Protein AF-0000000073347734 (afdb_homodimer)

Sequence (378 aa):
MATTSEIVNKLNLQPHPEGGFYSETFRDTSVVLSSSQLPSEYKVDRAVSTSIYFLLPSGNVSLLHRIPCAETWHFYLGEPLTILELNEKTGQVKLTSIGSDLVGDNQQLQYTVPRNVWFGAFPTKDYNISPDSMVAKTAPRDAESHYSLVGCTCAPAFQFEDFELAKRSYLISRFPNYEPLISLLTLPEMATTSEIVNKLNLQPHPEGGFYSETFRDTSVVLSSSQLPSEYKVDRAVSTSIYFLLPSGNVSLLHRIPCAETWHFYLGEPLTILELNEKTGQVKLTSIGSDLVGDNQQLQYTVPRNVWFGAFPTKDYNISPDSMVAKTAPRDAESHYSLVGCTCAPAFQFEDFELAKRSYLISRFPNYEPLISLLTLPE

Structure (mmCIF, N/CA/C/O backbone):
data_AF-0000000073347734-model_v1
#
loop_
_entity.id
_entity.type
_entity.pdbx_description
1 polymer 'DUF985 domain-containing protein'
#
loop_
_atom_site.group_PDB
_atom_site.id
_atom_site.type_symbol
_atom_site.label_atom_id
_atom_site.label_alt_id
_atom_site.label_comp_id
_atom_site.label_asym_id
_atom_site.label_entity_id
_atom_site.label_seq_id
_atom_site.pdbx_PDB_ins_code
_atom_site.Cartn_x
_atom_site.Cartn_y
_atom_site.Cartn_z
_atom_site.occupancy
_atom_site.B_iso_or_equiv
_atom_site.auth_seq_id
_atom_site.auth_comp_id
_atom_site.auth_asym_id
_atom_site.auth_atom_id
_atom_site.pdbx_PDB_model_num
ATOM 1 N N . MET A 1 1 ? -19.875 -4.219 9.719 1 81.88 1 MET A N 1
ATOM 2 C CA . MET A 1 1 ? -18.484 -3.805 9.617 1 81.88 1 MET A CA 1
ATOM 3 C C . MET A 1 1 ? -17.781 -3.926 10.969 1 81.88 1 MET A C 1
ATOM 5 O O . MET A 1 1 ? -18.406 -3.703 12.016 1 81.88 1 MET A O 1
ATOM 9 N N . ALA A 1 2 ? -16.594 -4.387 10.992 1 92.19 2 ALA A N 1
ATOM 10 C CA . ALA A 1 2 ? -15.82 -4.523 12.227 1 92.19 2 ALA A CA 1
ATOM 11 C C . ALA A 1 2 ? -15.719 -3.188 12.961 1 92.19 2 ALA A C 1
ATOM 13 O O . ALA A 1 2 ? -15.602 -2.135 12.328 1 92.19 2 ALA A O 1
ATOM 14 N N . THR A 1 3 ? -15.758 -3.215 14.289 1 96.5 3 THR A N 1
ATOM 15 C CA . THR A 1 3 ? -15.586 -2.014 15.102 1 96.5 3 THR A CA 1
ATOM 16 C C . THR A 1 3 ? -14.117 -1.646 15.219 1 96.5 3 THR A C 1
ATOM 18 O O . THR A 1 3 ? -13.242 -2.467 14.938 1 96.5 3 THR A O 1
ATOM 21 N N . THR A 1 4 ? -13.93 -0.452 15.688 1 97.88 4 THR A N 1
ATOM 22 C CA . THR A 1 4 ? -12.562 0.001 15.938 1 97.88 4 THR A CA 1
ATOM 23 C C . THR A 1 4 ? -11.852 -0.946 16.891 1 97.88 4 THR A C 1
ATOM 25 O O . THR A 1 4 ? -10.719 -1.365 16.625 1 97.88 4 THR A O 1
ATOM 28 N N . SER A 1 5 ? -12.492 -1.243 17.969 1 97.88 5 SER A N 1
ATOM 29 C CA .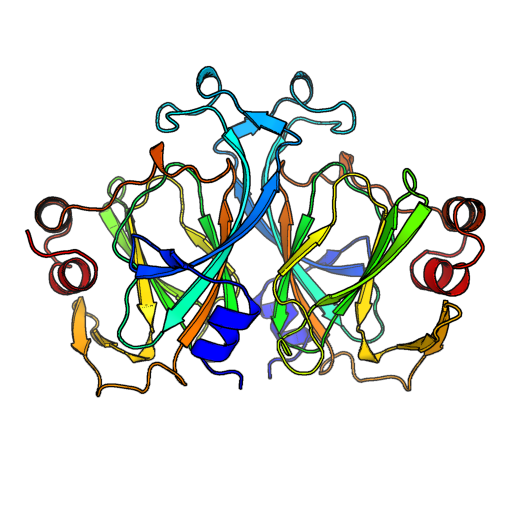 SER A 1 5 ? -11.883 -2.109 18.984 1 97.88 5 SER A CA 1
ATOM 30 C C . SER A 1 5 ? -11.562 -3.484 18.406 1 97.88 5 SER A C 1
ATOM 32 O O . SER A 1 5 ? -10.531 -4.074 18.719 1 97.88 5 SER A O 1
ATOM 34 N N . GLU A 1 6 ? -12.453 -4.023 17.594 1 96.94 6 GLU A N 1
ATOM 35 C CA . GLU A 1 6 ? -12.211 -5.312 16.953 1 96.94 6 GLU A CA 1
ATOM 36 C C . GLU A 1 6 ? -11 -5.254 16.031 1 96.94 6 GLU A C 1
ATOM 38 O O . GLU A 1 6 ? -10.188 -6.184 15.992 1 96.94 6 GLU A O 1
ATOM 43 N N . ILE A 1 7 ? -10.93 -4.152 15.305 1 97.81 7 ILE A N 1
ATOM 44 C CA . ILE A 1 7 ? -9.828 -3.982 14.359 1 97.81 7 ILE A CA 1
ATOM 45 C C . ILE A 1 7 ? -8.508 -3.842 15.125 1 97.81 7 ILE A C 1
ATOM 47 O O . ILE A 1 7 ? -7.512 -4.477 14.773 1 97.81 7 ILE A O 1
ATOM 51 N N . VAL A 1 8 ? -8.516 -2.992 16.172 1 98.31 8 VAL A N 1
ATOM 52 C CA . VAL A 1 8 ? -7.328 -2.771 16.984 1 98.31 8 VAL A CA 1
ATOM 53 C C . VAL A 1 8 ? -6.828 -4.102 17.531 1 98.31 8 VAL A C 1
ATOM 55 O O . VAL A 1 8 ? -5.629 -4.387 17.5 1 98.31 8 VAL A O 1
ATOM 58 N N . ASN A 1 9 ? -7.734 -4.863 18 1 97.38 9 ASN A N 1
ATOM 59 C CA . ASN A 1 9 ? -7.375 -6.164 18.547 1 97.38 9 ASN A CA 1
ATOM 60 C C . ASN A 1 9 ? -6.887 -7.121 17.469 1 97.38 9 ASN A C 1
ATOM 62 O O . ASN A 1 9 ? -5.836 -7.75 17.625 1 97.38 9 ASN A O 1
ATOM 66 N N . LYS A 1 10 ? -7.621 -7.242 16.391 1 96.94 10 LYS A N 1
ATOM 67 C CA . LYS A 1 10 ? -7.32 -8.172 15.312 1 96.94 10 LYS A CA 1
ATOM 68 C C . LYS A 1 10 ? -5.953 -7.891 14.703 1 96.94 10 LYS A C 1
ATOM 70 O O . LYS A 1 10 ? -5.215 -8.82 14.359 1 96.94 10 LYS A O 1
ATOM 75 N N . LEU A 1 11 ? -5.66 -6.598 14.578 1 98 11 LEU A N 1
ATOM 76 C CA . LEU A 1 11 ? -4.441 -6.207 13.875 1 98 11 LEU A CA 1
ATOM 77 C C . LEU A 1 11 ? -3.344 -5.828 14.867 1 98 11 LEU A C 1
ATOM 79 O O . LEU A 1 11 ? -2.287 -5.336 14.461 1 98 11 LEU A O 1
ATOM 83 N N . ASN A 1 12 ? -3.561 -6.035 16.172 1 98.12 12 ASN A N 1
ATOM 84 C CA . ASN A 1 12 ? -2.602 -5.734 17.234 1 98.12 12 ASN A CA 1
ATOM 85 C C . ASN A 1 12 ? -2.061 -4.312 17.109 1 98.12 12 ASN A C 1
ATOM 87 O O . ASN A 1 12 ? -0.847 -4.105 17.125 1 98.12 12 ASN A O 1
ATOM 91 N N . LEU A 1 13 ? -2.971 -3.395 16.938 1 98.75 13 LEU A N 1
ATOM 92 C CA . LEU A 1 13 ? -2.574 -2 16.766 1 98.75 13 LEU A CA 1
ATOM 93 C C . LEU A 1 13 ? -2.211 -1.37 18.109 1 98.75 13 LEU A C 1
ATOM 95 O O . LEU A 1 13 ? -2.818 -1.687 19.125 1 98.75 13 LEU A O 1
ATOM 99 N N . GLN A 1 14 ? -1.222 -0.476 18.078 1 98.62 14 GLN A N 1
ATOM 100 C CA . GLN A 1 14 ? -0.803 0.321 19.219 1 98.62 14 GLN A CA 1
ATOM 101 C C . GLN A 1 14 ? -0.945 1.813 18.938 1 98.62 14 GLN A C 1
ATOM 103 O O . GLN A 1 14 ? -0.973 2.229 17.781 1 98.62 14 GLN A O 1
ATOM 108 N N . PRO A 1 15 ? -1.063 2.631 20.016 1 98 15 PRO A N 1
ATOM 109 C CA . PRO A 1 15 ? -1.146 4.074 19.781 1 98 15 PRO A CA 1
ATOM 110 C C . PRO A 1 15 ? 0.067 4.617 19.031 1 98 15 PRO A C 1
ATOM 112 O O . PRO A 1 15 ? 1.197 4.191 19.281 1 98 15 PRO A O 1
ATOM 115 N N . HIS A 1 16 ? -0.166 5.438 18.109 1 97.19 16 HIS A N 1
ATOM 116 C CA . HIS A 1 16 ? 0.9 6.113 17.375 1 97.19 16 HIS A CA 1
ATOM 117 C C . HIS A 1 16 ? 1.188 7.488 17.984 1 97.19 16 HIS A C 1
ATOM 119 O O . HIS A 1 16 ? 0.265 8.195 18.391 1 97.19 16 HIS A O 1
ATOM 125 N N . PRO A 1 17 ? 2.408 8.008 17.922 1 93.88 17 PRO A N 1
ATOM 126 C CA . PRO A 1 17 ? 2.76 9.32 18.469 1 93.88 17 PRO A CA 1
ATOM 127 C C . PRO A 1 17 ? 1.992 10.461 17.797 1 93.88 17 PRO A C 1
ATOM 129 O O . PRO A 1 17 ? 1.689 11.469 18.438 1 93.88 17 PRO A O 1
ATOM 132 N N . GLU A 1 18 ? 1.67 10.328 16.609 1 94.75 18 GLU A N 1
ATOM 133 C CA . GLU A 1 18 ? 1 11.414 15.898 1 94.75 18 GLU A CA 1
ATOM 134 C C . GLU A 1 18 ? -0.516 11.312 16.047 1 94.75 18 GLU A C 1
ATOM 136 O O . GLU A 1 18 ? -1.249 12.164 15.539 1 94.75 18 GLU A O 1
ATOM 141 N N . GLY A 1 19 ? -1.036 10.297 16.656 1 97 19 GLY A N 1
ATOM 142 C CA . GLY A 1 19 ? -2.463 10.039 16.75 1 97 19 GLY A CA 1
ATOM 143 C C . GLY A 1 19 ? -2.887 8.75 16.078 1 97 19 GLY A C 1
ATOM 144 O O . GLY A 1 19 ? -2.188 8.25 15.195 1 97 19 GLY A O 1
ATOM 145 N N . GLY A 1 20 ? -3.973 8.273 16.516 1 98.31 20 GLY A N 1
ATOM 146 C CA . GLY A 1 20 ? -4.477 7.027 15.953 1 98.31 20 GLY A CA 1
ATOM 147 C C . GLY A 1 20 ? -3.754 5.805 16.484 1 98.31 20 GLY A C 1
ATOM 148 O O . GLY A 1 20 ? -3.221 5.82 17.594 1 98.31 20 GLY A O 1
ATOM 149 N N . PHE A 1 21 ? -3.869 4.695 15.695 1 98.81 21 PHE A N 1
ATOM 150 C CA . PHE A 1 21 ? -3.26 3.418 16.031 1 98.81 21 PHE A CA 1
ATOM 151 C C . PHE A 1 21 ? -2.504 2.84 14.852 1 98.81 21 PHE A C 1
ATOM 153 O O . PHE A 1 21 ? -2.844 3.117 13.695 1 98.81 21 PHE A O 1
ATOM 160 N N . TYR A 1 22 ? -1.504 2.105 15.18 1 98.88 22 TYR A N 1
ATOM 161 C CA . TYR A 1 22 ? -0.755 1.528 14.07 1 98.88 22 TYR A CA 1
ATOM 162 C C . TYR A 1 22 ? -0.09 0.22 14.484 1 98.88 22 TYR A C 1
ATOM 164 O O . TYR A 1 22 ? -0.032 -0.107 15.672 1 98.88 22 TYR A O 1
ATOM 172 N N . SER A 1 23 ? 0.342 -0.565 13.57 1 98.81 23 SER A N 1
ATOM 173 C CA . SER A 1 23 ? 1.252 -1.694 13.727 1 98.81 23 SER A CA 1
ATOM 174 C C . SER A 1 23 ? 2.131 -1.877 12.492 1 98.81 23 SER A C 1
ATOM 176 O O . SER A 1 23 ? 1.664 -1.717 11.367 1 98.81 23 SER A O 1
ATOM 178 N N . GLU A 1 24 ? 3.4 -2.092 12.766 1 98.81 24 GLU A N 1
ATOM 179 C CA . GLU A 1 24 ? 4.285 -2.43 11.656 1 98.81 24 GLU A CA 1
ATOM 180 C C . GLU A 1 24 ? 4.078 -3.873 11.203 1 98.81 24 GLU A C 1
ATOM 182 O O . GLU A 1 24 ? 4.148 -4.797 12.016 1 98.81 24 GLU A O 1
ATOM 187 N N . THR A 1 25 ? 3.807 -4.027 9.898 1 98.81 25 THR A N 1
ATOM 188 C CA . THR A 1 25 ? 3.48 -5.352 9.391 1 98.81 25 THR A CA 1
ATOM 189 C C . THR A 1 25 ? 4.668 -5.945 8.633 1 98.81 25 THR A C 1
ATOM 191 O O . THR A 1 25 ? 4.715 -7.156 8.398 1 98.81 25 THR A O 1
ATOM 194 N N . PHE A 1 26 ? 5.539 -5.105 8.195 1 98.75 26 PHE A N 1
ATOM 195 C CA . PHE A 1 26 ? 6.652 -5.551 7.363 1 98.75 26 PHE A CA 1
ATOM 196 C C . PHE A 1 26 ? 7.82 -4.574 7.453 1 98.75 26 PHE A C 1
ATOM 198 O O . PHE A 1 26 ? 7.617 -3.359 7.477 1 98.75 26 PHE A O 1
ATOM 205 N N . ARG A 1 27 ? 9.016 -5.066 7.59 1 98.81 27 ARG A N 1
ATOM 206 C CA . ARG A 1 27 ? 10.297 -4.383 7.461 1 98.81 27 ARG A CA 1
ATOM 207 C C . ARG A 1 27 ? 11.281 -5.219 6.648 1 98.81 27 ARG A C 1
ATOM 209 O O . ARG A 1 27 ? 11.609 -6.344 7.027 1 98.81 27 ARG A O 1
ATOM 216 N N . ASP A 1 28 ? 11.727 -4.68 5.555 1 98.62 28 ASP A N 1
ATOM 217 C CA . ASP A 1 28 ? 12.57 -5.453 4.652 1 98.62 28 ASP A CA 1
ATOM 218 C C . ASP A 1 28 ? 14.055 -5.219 4.949 1 98.62 28 ASP A C 1
ATOM 220 O O . ASP A 1 28 ? 14.641 -4.242 4.477 1 98.62 28 ASP A O 1
ATOM 224 N N . THR A 1 29 ? 14.672 -6.168 5.586 1 97.69 29 THR A N 1
ATOM 225 C CA . THR A 1 29 ? 16.078 -6.039 5.953 1 97.69 29 THR A CA 1
ATOM 226 C C . THR A 1 29 ? 16.969 -6.75 4.941 1 97.69 29 THR A C 1
ATOM 228 O O . THR A 1 29 ? 18.156 -6.953 5.191 1 97.69 29 THR A O 1
ATOM 231 N N . SER A 1 30 ? 16.391 -7.137 3.789 1 96.19 30 SER A N 1
ATOM 232 C CA . SER A 1 30 ? 17.188 -7.816 2.771 1 96.19 30 SER A CA 1
ATOM 233 C C . SER A 1 30 ? 18.188 -6.867 2.129 1 96.19 30 SER A C 1
ATOM 235 O O . SER A 1 30 ? 19.203 -7.309 1.568 1 96.19 30 SER A O 1
ATOM 237 N N . VAL A 1 31 ? 17.859 -5.613 2.129 1 96.88 31 VAL A N 1
ATOM 238 C CA . VAL A 1 31 ? 18.75 -4.543 1.714 1 96.88 31 VAL A CA 1
ATOM 239 C C . VAL A 1 31 ? 18.859 -3.502 2.824 1 96.88 31 VAL A C 1
ATOM 241 O O . VAL A 1 31 ? 17.859 -2.963 3.281 1 96.88 31 VAL A O 1
ATOM 244 N N . VAL A 1 32 ? 20.031 -3.268 3.273 1 97.12 32 VAL A N 1
ATOM 245 C CA . VAL A 1 32 ? 20.281 -2.25 4.289 1 97.12 32 VAL A CA 1
ATOM 246 C C . VAL A 1 32 ? 20.953 -1.032 3.648 1 97.12 32 VAL A C 1
ATOM 248 O O . VAL A 1 32 ? 21.953 -1.164 2.939 1 97.12 32 VAL A O 1
ATOM 251 N N . LEU A 1 33 ? 20.344 0.084 3.873 1 97.62 33 LEU A N 1
ATOM 252 C CA . LEU A 1 33 ? 20.844 1.333 3.309 1 97.62 33 LEU A CA 1
ATOM 253 C C . LEU A 1 33 ? 21.609 2.139 4.355 1 97.62 33 LEU A C 1
ATOM 255 O O . LEU A 1 33 ? 21.047 2.49 5.398 1 97.62 33 LEU A O 1
ATOM 259 N N . SER A 1 34 ? 22.828 2.451 4.012 1 96.56 34 SER A N 1
ATOM 260 C CA . SER A 1 34 ? 23.656 3.242 4.922 1 96.56 34 SER A CA 1
ATOM 261 C C . SER A 1 34 ? 23.281 4.719 4.867 1 96.56 34 SER A C 1
ATOM 263 O O . SER A 1 34 ? 23.047 5.262 3.785 1 96.56 34 SER A O 1
ATOM 265 N N . SER A 1 35 ? 23.312 5.32 6.043 1 95.94 35 SER A N 1
ATOM 266 C CA . SER A 1 35 ? 23.016 6.746 6.094 1 95.94 35 SER A CA 1
ATOM 267 C C . SER A 1 35 ? 23.984 7.555 5.25 1 95.94 35 SER A C 1
ATOM 269 O O . SER A 1 35 ? 23.625 8.602 4.703 1 95.94 35 SER A O 1
ATOM 271 N N . SER A 1 36 ? 25.172 7.027 5.078 1 94.56 36 SER A N 1
ATOM 272 C CA . SER A 1 36 ? 26.203 7.734 4.312 1 94.56 36 SER A CA 1
ATOM 273 C C . SER A 1 36 ? 25.875 7.734 2.824 1 94.56 36 SER A C 1
ATOM 275 O O . SER A 1 36 ? 26.391 8.57 2.072 1 94.56 36 SER A O 1
ATOM 277 N N . GLN A 1 37 ? 25.016 6.859 2.438 1 91 37 GLN A N 1
ATOM 278 C CA . GLN A 1 37 ? 24.656 6.73 1.028 1 91 37 GLN A CA 1
ATOM 279 C C . GLN A 1 37 ? 23.297 7.363 0.738 1 91 37 GLN A C 1
ATOM 281 O O . GLN A 1 37 ? 22.844 7.375 -0.408 1 91 37 GLN A O 1
ATOM 286 N N . LEU A 1 38 ? 22.688 7.816 1.778 1 96.94 38 LEU A N 1
ATOM 287 C CA . LEU A 1 38 ? 21.375 8.422 1.668 1 96.94 38 LEU A CA 1
ATOM 288 C C . LEU A 1 38 ? 21.453 9.945 1.783 1 96.94 38 LEU A C 1
ATOM 290 O O . LEU A 1 38 ? 22.469 10.477 2.25 1 96.94 38 LEU A O 1
ATOM 294 N N . PRO A 1 39 ? 20.375 10.633 1.22 1 96.44 39 PRO A N 1
ATOM 295 C CA . PRO A 1 39 ? 20.344 12.078 1.472 1 96.44 39 PRO A CA 1
ATOM 296 C C . PRO A 1 39 ? 20.531 12.422 2.947 1 96.44 39 PRO A C 1
ATOM 298 O O . PRO A 1 39 ? 20.172 11.625 3.822 1 96.44 39 PRO A O 1
ATOM 301 N N . SER A 1 40 ? 20.938 13.633 3.229 1 96.31 40 SER A N 1
ATOM 302 C CA . SER A 1 40 ? 21.422 14.023 4.555 1 96.31 40 SER A CA 1
ATOM 303 C C . SER A 1 40 ? 20.281 14.031 5.566 1 96.31 40 SER A C 1
ATOM 305 O O . SER A 1 40 ? 20.516 13.977 6.777 1 96.31 40 SER A O 1
ATOM 307 N N . GLU A 1 41 ? 19.062 14.055 5.098 1 96.31 41 GLU A N 1
ATOM 308 C CA . GLU A 1 41 ? 17.922 14.109 6 1 96.31 41 GLU A CA 1
ATOM 309 C C . GLU A 1 41 ? 17.703 12.766 6.695 1 96.31 41 GLU A C 1
ATOM 311 O O . GLU A 1 41 ? 16.984 12.68 7.688 1 96.31 41 GLU A O 1
ATOM 316 N N . TYR A 1 42 ? 18.281 11.727 6.109 1 98 42 TYR A N 1
ATOM 317 C CA . TYR A 1 42 ? 18.25 10.422 6.762 1 98 42 TYR A CA 1
ATOM 318 C C . TYR A 1 42 ? 19.344 10.312 7.824 1 98 42 TYR A C 1
ATOM 320 O O . TYR A 1 42 ? 20.531 10.32 7.508 1 98 42 TYR A O 1
ATOM 328 N N . LYS A 1 43 ? 18.953 10.008 9.062 1 97.94 43 LYS A N 1
ATOM 329 C CA . LYS A 1 43 ? 19.891 10.188 10.172 1 97.94 43 LYS A CA 1
ATOM 330 C C . LYS A 1 43 ? 20.562 8.867 10.547 1 97.94 43 LYS A C 1
ATOM 332 O O . LYS A 1 43 ? 21.609 8.859 11.203 1 97.94 43 LYS A O 1
ATOM 337 N N . VAL A 1 44 ? 19.922 7.75 10.211 1 98.19 44 VAL A N 1
ATOM 338 C CA . VAL A 1 44 ? 20.438 6.449 10.625 1 98.19 44 VAL A CA 1
ATOM 339 C C . VAL A 1 44 ? 20.344 5.461 9.461 1 98.19 44 VAL A C 1
ATOM 341 O O . VAL A 1 44 ? 19.609 5.695 8.5 1 98.19 44 VAL A O 1
ATOM 344 N N . ASP A 1 45 ? 21.219 4.402 9.562 1 98.31 45 ASP A N 1
ATOM 345 C CA . ASP A 1 45 ? 21.031 3.275 8.656 1 98.31 45 ASP A CA 1
ATOM 346 C C . ASP A 1 45 ? 19.641 2.684 8.781 1 98.31 45 ASP A C 1
ATOM 348 O O . ASP A 1 45 ? 18.984 2.811 9.828 1 98.31 45 ASP A O 1
ATOM 352 N N . ARG A 1 46 ? 19.312 2.105 7.684 1 98.12 46 ARG A N 1
ATOM 353 C CA . ARG A 1 46 ? 17.953 1.588 7.785 1 98.12 46 ARG A CA 1
ATOM 354 C C . ARG A 1 46 ? 17.688 0.504 6.742 1 98.12 46 ARG A C 1
ATOM 356 O O . ARG A 1 46 ? 18.469 0.361 5.789 1 98.12 46 ARG A O 1
ATOM 363 N N . ALA A 1 47 ? 16.609 -0.211 6.984 1 98.44 47 ALA A N 1
ATOM 364 C CA . ALA A 1 47 ? 16.094 -1.176 6.02 1 98.44 47 ALA A CA 1
ATOM 365 C C . ALA A 1 47 ? 15.547 -0.473 4.777 1 98.44 47 ALA A C 1
ATOM 367 O O . ALA A 1 47 ? 15.477 0.758 4.738 1 98.44 47 ALA A O 1
ATOM 368 N N . VAL A 1 48 ? 15.18 -1.216 3.77 1 98.44 48 VAL A N 1
ATOM 369 C CA . VAL A 1 48 ? 14.844 -0.609 2.486 1 98.44 48 VAL A CA 1
ATOM 370 C C . VAL A 1 48 ? 13.367 -0.221 2.467 1 98.44 48 VAL A C 1
ATOM 372 O O . VAL A 1 48 ? 12.969 0.695 1.743 1 98.44 48 VAL A O 1
ATOM 375 N N . SER A 1 49 ? 12.602 -0.852 3.297 1 98.81 49 SER A N 1
ATOM 376 C CA . SER A 1 49 ? 11.195 -0.48 3.258 1 98.81 49 SER A CA 1
ATOM 377 C C . SER A 1 49 ? 10.469 -0.923 4.523 1 98.81 49 SER A C 1
ATOM 379 O O . SER A 1 49 ? 10.922 -1.838 5.215 1 98.81 49 SER A O 1
ATOM 381 N N . THR A 1 50 ? 9.391 -0.283 4.801 1 98.94 50 THR A N 1
ATOM 382 C CA . THR A 1 50 ? 8.469 -0.692 5.852 1 98.94 50 THR A CA 1
ATOM 383 C C . THR A 1 50 ? 7.023 -0.545 5.391 1 98.94 50 THR A C 1
ATOM 385 O O . THR A 1 50 ? 6.73 0.255 4.5 1 98.94 50 THR A O 1
ATOM 388 N N . SER A 1 51 ? 6.156 -1.315 5.93 1 98.94 51 SER A N 1
ATOM 389 C CA . SER A 1 51 ? 4.707 -1.2 5.793 1 98.94 51 SER A CA 1
ATOM 390 C C . SER A 1 51 ? 4.02 -1.223 7.156 1 98.94 51 SER A C 1
ATOM 392 O O . SER A 1 51 ? 4.449 -1.938 8.062 1 98.94 51 SER A O 1
ATOM 394 N N . ILE A 1 52 ? 2.959 -0.463 7.289 1 98.94 52 ILE A N 1
ATOM 395 C CA . ILE A 1 52 ? 2.178 -0.479 8.523 1 98.94 52 ILE A CA 1
ATOM 396 C C . ILE A 1 52 ? 0.688 -0.488 8.188 1 98.94 52 ILE A C 1
ATOM 398 O O . ILE A 1 52 ? 0.291 -0.129 7.078 1 98.94 52 ILE A O 1
ATOM 402 N N . TYR A 1 53 ? -0.122 -0.902 9.148 1 98.94 53 TYR A N 1
ATOM 403 C CA . TYR A 1 53 ? -1.51 -0.471 9.266 1 98.94 53 TYR A CA 1
ATOM 404 C C . TYR A 1 53 ? -1.606 0.843 10.031 1 98.94 53 TYR A C 1
ATOM 406 O O . TYR A 1 53 ? -0.816 1.097 10.945 1 98.94 53 TYR A O 1
ATOM 414 N N . PHE A 1 54 ? -2.475 1.603 9.75 1 98.94 54 PHE A N 1
ATOM 415 C CA . PHE A 1 54 ? -2.791 2.826 10.477 1 98.94 54 PHE A CA 1
ATOM 416 C C . PHE A 1 54 ? -4.297 3.037 10.555 1 98.94 54 PHE A C 1
ATOM 418 O O . PHE A 1 54 ? -4.992 2.977 9.539 1 98.94 54 PHE A O 1
ATOM 425 N N . LEU A 1 55 ? -4.777 3.178 11.727 1 98.94 55 LEU A N 1
ATOM 426 C CA . LEU A 1 55 ? -6.199 3.355 12.008 1 98.94 55 LEU A CA 1
ATOM 427 C C . LEU A 1 55 ? -6.457 4.715 12.648 1 98.94 55 LEU A C 1
ATOM 429 O O . LEU A 1 55 ? -5.809 5.074 13.633 1 98.94 55 LEU A O 1
ATOM 433 N N . LEU A 1 56 ? -7.363 5.441 12.07 1 98.88 56 LEU A N 1
ATOM 434 C CA . LEU A 1 56 ? -7.742 6.734 12.617 1 98.88 56 LEU A CA 1
ATOM 435 C C . LEU A 1 56 ? -9.242 6.785 12.898 1 98.88 56 LEU A C 1
ATOM 437 O O . LEU A 1 56 ? -10.039 7.008 11.984 1 98.88 56 LEU A O 1
ATOM 441 N N . PRO A 1 57 ? -9.68 6.605 14.148 1 98.75 57 PRO A N 1
ATOM 442 C CA . PRO A 1 57 ? -11.094 6.734 14.5 1 98.75 57 PRO A CA 1
ATOM 443 C C . PRO A 1 57 ? -11.578 8.18 14.477 1 98.75 57 PRO A C 1
ATOM 445 O O . PRO A 1 57 ? -10.789 9.109 14.664 1 98.75 57 PRO A O 1
ATOM 448 N N . SER A 1 58 ? -12.875 8.32 14.211 1 98.62 58 SER A N 1
ATOM 449 C CA . SER A 1 58 ? -13.477 9.641 14.344 1 98.62 58 SER A CA 1
ATOM 450 C C . SER A 1 58 ? -13.109 10.289 15.68 1 98.62 58 SER A C 1
ATOM 452 O O . SER A 1 58 ? -13 9.602 16.703 1 98.62 58 SER A O 1
ATOM 454 N N . GLY A 1 59 ? -12.875 11.578 15.617 1 98.06 59 GLY A N 1
ATOM 455 C CA . GLY A 1 59 ? -12.492 12.305 16.828 1 98.06 59 GLY A CA 1
ATOM 456 C C . GLY A 1 59 ? -10.992 12.391 17.016 1 98.06 59 GLY A C 1
ATOM 457 O O . GLY A 1 59 ? -10.508 13.133 17.875 1 98.06 59 GLY A O 1
ATOM 458 N N . ASN A 1 60 ? -10.234 11.625 16.266 1 98.12 60 ASN A N 1
ATOM 459 C CA . ASN A 1 60 ? -8.781 11.656 16.297 1 98.12 60 ASN A CA 1
ATOM 460 C C . ASN A 1 60 ? -8.203 12.289 15.039 1 98.12 60 ASN A C 1
ATOM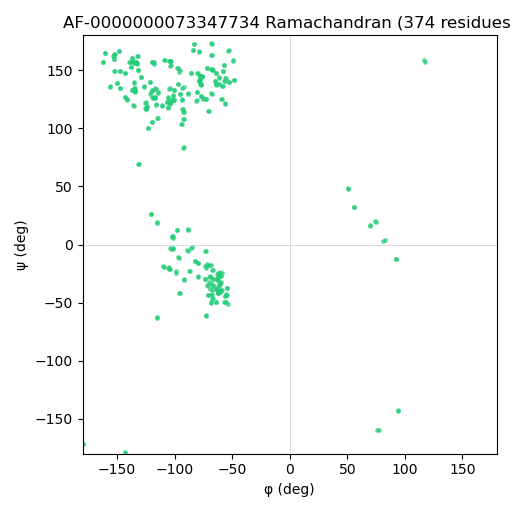 462 O O . ASN A 1 60 ? -8.898 12.422 14.031 1 98.12 60 ASN A O 1
ATOM 466 N N . VAL A 1 61 ? -6.98 12.766 15.109 1 98.5 61 VAL A N 1
ATOM 467 C CA . VAL A 1 61 ? -6.254 13.297 13.961 1 98.5 61 VAL A CA 1
ATOM 468 C C . VAL A 1 61 ? -4.844 12.711 13.93 1 98.5 61 VAL A C 1
ATOM 470 O O . VAL A 1 61 ? -4.371 12.164 14.922 1 98.5 61 VAL A O 1
ATOM 473 N N . SER A 1 62 ? -4.266 12.688 12.797 1 98.81 62 SER A N 1
ATOM 474 C CA . SER A 1 62 ? -2.826 12.508 12.633 1 98.81 62 SER A CA 1
ATOM 475 C C . SER A 1 62 ? -2.104 13.852 12.562 1 98.81 62 SER A C 1
ATOM 477 O O . SER A 1 62 ? -2.27 14.602 11.602 1 98.81 62 SER A O 1
ATOM 479 N N . LEU A 1 63 ? -1.292 14.125 13.539 1 98.88 63 LEU A N 1
ATOM 480 C CA . LEU A 1 63 ? -0.661 15.438 13.68 1 98.88 63 LEU A CA 1
ATOM 481 C C . LEU A 1 63 ? 0.332 15.68 12.547 1 98.88 63 LEU A C 1
ATOM 483 O O . LEU A 1 63 ? 0.943 14.742 12.039 1 98.88 63 LEU A O 1
ATOM 487 N N . LEU A 1 64 ? 0.49 16.938 12.219 1 98.88 64 LEU A N 1
ATOM 488 C CA . LEU A 1 64 ? 1.451 17.344 11.203 1 98.88 64 LEU A CA 1
ATOM 489 C C . LEU A 1 64 ? 2.863 16.906 11.578 1 98.88 64 LEU A C 1
ATOM 491 O O . LEU A 1 64 ? 3.338 17.219 12.68 1 98.88 64 LEU A O 1
ATOM 495 N N . HIS A 1 65 ? 3.473 16.203 10.695 1 98.81 65 HIS A N 1
ATOM 496 C CA . HIS A 1 65 ? 4.824 15.688 10.867 1 98.81 65 HIS A CA 1
ATOM 497 C C . HIS A 1 65 ? 5.559 15.594 9.531 1 98.81 65 HIS A C 1
ATOM 499 O O . HIS A 1 65 ? 4.953 15.797 8.477 1 98.81 65 HIS A O 1
ATOM 505 N N . ARG A 1 66 ? 6.805 15.422 9.586 1 98.5 66 ARG A N 1
ATOM 506 C CA . ARG A 1 66 ? 7.652 15.336 8.398 1 98.5 66 ARG A CA 1
ATOM 507 C C . ARG A 1 66 ? 8.641 14.18 8.516 1 98.5 66 ARG A C 1
ATOM 509 O O . ARG A 1 66 ? 9.164 13.914 9.602 1 98.5 66 ARG A O 1
ATOM 516 N N . ILE A 1 67 ? 8.836 13.484 7.422 1 98.56 67 ILE A N 1
ATOM 517 C CA . ILE A 1 67 ? 9.805 12.398 7.312 1 98.56 67 ILE A CA 1
ATOM 518 C C . ILE A 1 67 ? 10.578 12.531 6.004 1 98.56 67 ILE A C 1
ATOM 520 O O . ILE A 1 67 ? 10.102 13.148 5.051 1 98.56 67 ILE A O 1
ATOM 524 N N . PRO A 1 68 ? 11.789 11.961 5.961 1 98.31 68 PRO A N 1
ATOM 525 C CA . PRO A 1 68 ? 12.625 12.156 4.773 1 98.31 68 PRO A CA 1
ATOM 526 C C . PRO A 1 68 ? 12.234 11.242 3.619 1 98.31 68 PRO A C 1
ATOM 528 O O . PRO A 1 68 ? 12.688 11.438 2.488 1 98.31 68 PRO A O 1
ATOM 531 N N . CYS A 1 69 ? 11.469 10.211 3.857 1 98.38 69 CYS A N 1
ATOM 532 C CA . CYS A 1 69 ? 11.039 9.32 2.785 1 98.38 69 CYS A CA 1
ATOM 533 C C . CYS A 1 69 ? 9.633 9.68 2.307 1 98.38 69 CYS A C 1
ATOM 535 O O . CYS A 1 69 ? 8.875 10.32 3.031 1 98.38 69 CYS A O 1
ATOM 537 N N . ALA A 1 70 ? 9.359 9.383 1.052 1 98.62 70 ALA A N 1
ATOM 538 C CA . ALA A 1 70 ? 7.973 9.43 0.604 1 98.62 70 ALA A CA 1
ATOM 539 C C . ALA A 1 70 ? 7.129 8.391 1.333 1 98.62 70 ALA A C 1
ATOM 541 O O . ALA A 1 70 ? 7.641 7.355 1.767 1 98.62 70 ALA A O 1
ATOM 542 N N . GLU A 1 71 ? 5.941 8.695 1.549 1 98.88 71 GLU A N 1
ATOM 543 C CA . GLU A 1 71 ? 5.008 7.773 2.182 1 98.88 71 GLU A CA 1
ATOM 544 C C . GLU A 1 71 ? 3.779 7.543 1.306 1 98.88 71 GLU A C 1
ATOM 546 O O . GLU A 1 71 ? 3.059 8.492 0.979 1 98.88 71 GLU A O 1
ATOM 551 N N . THR A 1 72 ? 3.555 6.332 0.889 1 98.94 72 THR A N 1
ATOM 552 C CA . THR A 1 72 ? 2.369 5.984 0.112 1 98.94 72 THR A CA 1
ATOM 553 C C . THR A 1 72 ? 1.253 5.484 1.023 1 98.94 72 THR A C 1
ATOM 555 O O . THR A 1 72 ? 1.458 4.559 1.814 1 98.94 72 THR A O 1
ATOM 558 N N . TRP A 1 73 ? 0.087 6.117 0.934 1 98.94 73 TRP A N 1
ATOM 559 C CA . TRP A 1 73 ? -1.108 5.773 1.695 1 98.94 73 TRP A CA 1
ATOM 560 C C . TRP A 1 73 ? -2.041 4.887 0.875 1 98.94 73 TRP A C 1
ATOM 562 O O . TRP A 1 73 ? -2.227 5.113 -0.323 1 98.94 73 TRP A O 1
ATOM 572 N N . HIS A 1 74 ? -2.607 3.895 1.471 1 98.94 74 HIS A N 1
ATOM 573 C CA . HIS A 1 74 ? -3.527 2.934 0.872 1 98.94 74 HIS A CA 1
ATOM 574 C C . HIS A 1 74 ? -4.844 2.877 1.643 1 98.94 74 HIS A C 1
ATOM 576 O O . HIS A 1 74 ? -4.871 2.441 2.797 1 98.94 74 HIS A O 1
ATOM 582 N N . PHE A 1 75 ? -5.953 3.24 1.05 1 98.88 75 PHE A N 1
ATOM 583 C CA . PHE A 1 75 ? -7.23 3.193 1.745 1 98.88 75 PHE A CA 1
ATOM 584 C C . PHE A 1 75 ? -7.789 1.774 1.757 1 98.88 75 PHE A C 1
ATOM 586 O O . PHE A 1 75 ? -7.879 1.129 0.71 1 98.88 75 PHE A O 1
ATOM 593 N N . TYR A 1 76 ? -8.211 1.316 2.93 1 98.44 76 TYR A N 1
ATOM 594 C CA . TYR A 1 76 ? -8.703 -0.052 3.043 1 98.44 76 TYR A CA 1
ATOM 595 C C . TYR A 1 76 ? -10.188 -0.069 3.414 1 98.44 76 TYR A C 1
ATOM 597 O O . TYR A 1 76 ? -11.016 -0.554 2.645 1 98.44 76 TYR A O 1
ATOM 605 N N . LEU A 1 77 ? -10.477 0.472 4.633 1 97.5 77 LEU A N 1
ATOM 606 C CA . LEU A 1 77 ? -11.82 0.319 5.176 1 97.5 77 LEU A CA 1
ATOM 607 C C . LEU A 1 77 ? -12.289 1.611 5.84 1 97.5 77 LEU A C 1
ATOM 609 O O . LEU A 1 77 ? -11.477 2.383 6.348 1 97.5 77 LEU A O 1
ATOM 613 N N . GLY A 1 78 ? -13.633 1.716 5.91 1 97.88 78 GLY A N 1
ATOM 614 C CA . GLY A 1 78 ? -14.25 2.789 6.672 1 97.88 78 GLY A CA 1
ATOM 615 C C . GLY A 1 78 ? -14.594 3.998 5.828 1 97.88 78 GLY A C 1
ATOM 616 O O . GLY A 1 78 ? -15.117 3.859 4.715 1 97.88 78 GLY A O 1
ATOM 617 N N . GLU A 1 79 ? -14.383 5.148 6.469 1 98.31 79 GLU A N 1
ATOM 618 C CA . GLU A 1 79 ? -14.766 6.41 5.844 1 98.31 79 GLU A CA 1
ATOM 619 C C . GLU A 1 79 ? -13.547 7.145 5.297 1 98.31 79 GLU A C 1
ATOM 621 O O . GLU A 1 79 ? -12.414 6.891 5.723 1 98.31 79 GLU A O 1
ATOM 626 N N . PRO A 1 80 ? -13.773 8.031 4.355 1 98.56 80 PRO A N 1
ATOM 627 C CA . PRO A 1 80 ? -12.648 8.727 3.727 1 98.56 80 PRO A CA 1
ATOM 628 C C . PRO A 1 80 ? -11.789 9.492 4.73 1 98.56 80 PRO A C 1
ATOM 630 O O . PRO A 1 80 ? -12.289 9.93 5.77 1 98.56 80 PRO A O 1
ATOM 633 N N . LEU A 1 81 ? -10.578 9.578 4.398 1 98.69 81 LEU A N 1
ATOM 634 C CA . LEU A 1 81 ? -9.547 10.305 5.141 1 98.69 81 LEU A CA 1
ATOM 635 C C . LEU A 1 81 ? -8.984 11.453 4.316 1 98.69 81 LEU A C 1
ATOM 637 O O . LEU A 1 81 ? -8.727 11.297 3.121 1 98.69 81 LEU A O 1
ATOM 641 N N . THR A 1 82 ? -8.836 12.664 4.926 1 98.62 82 THR A N 1
ATOM 642 C CA . THR A 1 82 ? -8.219 13.789 4.246 1 98.62 82 THR A CA 1
ATOM 643 C C . THR A 1 82 ? -6.773 13.977 4.707 1 98.62 82 THR A C 1
ATOM 645 O O . THR A 1 82 ? -6.508 14.039 5.91 1 98.62 82 THR A O 1
ATOM 648 N N . ILE A 1 83 ? -5.871 14.055 3.746 1 98.81 83 ILE A N 1
ATOM 649 C CA . ILE A 1 83 ? -4.465 14.344 4.016 1 98.81 83 ILE A CA 1
ATOM 650 C C . ILE A 1 83 ? -4.18 15.812 3.711 1 98.81 83 ILE A C 1
ATOM 652 O O . ILE A 1 83 ? -4.492 16.297 2.621 1 98.81 83 ILE A O 1
ATOM 656 N N . LEU A 1 84 ? -3.664 16.531 4.691 1 98.62 84 LEU A N 1
ATOM 657 C CA . LEU A 1 84 ? -3.16 17.891 4.492 1 98.62 84 LEU A CA 1
ATOM 658 C C . LEU A 1 84 ? -1.655 17.875 4.25 1 98.62 84 LEU A C 1
ATOM 660 O O . LEU A 1 84 ? -0.904 17.266 5.008 1 98.62 84 LEU A O 1
ATOM 664 N N . GLU A 1 85 ? -1.227 18.516 3.223 1 98.81 85 GLU A N 1
ATOM 665 C CA . GLU A 1 85 ? 0.191 18.703 2.93 1 98.81 85 GLU A CA 1
ATOM 666 C C . GLU A 1 85 ? 0.559 20.188 2.912 1 98.81 85 GLU A C 1
ATOM 668 O O . GLU A 1 85 ? -0.16 21 2.33 1 98.81 85 GLU A O 1
ATOM 673 N N . LEU A 1 86 ? 1.615 20.547 3.557 1 98.75 86 LEU A N 1
ATOM 674 C CA . LEU A 1 86 ? 2.229 21.875 3.527 1 98.75 86 LEU A CA 1
ATOM 675 C C . LEU A 1 86 ? 3.656 21.797 2.996 1 98.75 86 LEU A C 1
ATOM 677 O O . LEU A 1 86 ? 4.559 21.328 3.693 1 98.75 86 LEU A O 1
ATOM 681 N N . ASN A 1 87 ? 3.844 22.219 1.787 1 98.19 87 ASN A N 1
ATOM 682 C CA . ASN A 1 87 ? 5.156 22.188 1.15 1 98.19 87 ASN A CA 1
ATOM 683 C C . ASN A 1 87 ? 5.914 23.5 1.36 1 98.19 87 ASN A C 1
ATOM 685 O O . ASN A 1 87 ? 5.605 24.5 0.725 1 98.19 87 ASN A O 1
ATOM 689 N N . GLU A 1 88 ? 6.883 23.5 2.129 1 96.44 88 GLU A N 1
ATOM 690 C CA . GLU A 1 88 ? 7.609 24.719 2.477 1 96.44 88 GLU A CA 1
ATOM 691 C C . GLU A 1 88 ? 8.406 25.25 1.28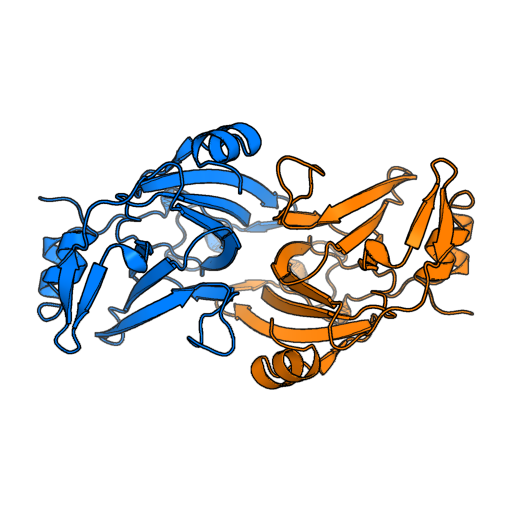5 1 96.44 88 GLU A C 1
ATOM 693 O O . GLU A 1 88 ? 8.648 26.453 1.183 1 96.44 88 GLU A O 1
ATOM 698 N N . LYS A 1 89 ? 8.867 24.391 0.471 1 95.25 89 LYS A N 1
ATOM 699 C CA . LYS A 1 89 ? 9.68 24.797 -0.672 1 95.25 89 LYS A CA 1
ATOM 700 C C . LYS A 1 89 ? 8.844 25.547 -1.696 1 95.25 89 LYS A C 1
ATOM 702 O O . LYS A 1 89 ? 9.297 26.547 -2.262 1 95.25 89 LYS A O 1
ATOM 707 N N . THR A 1 90 ? 7.625 25.125 -1.895 1 95.44 90 THR A N 1
ATOM 708 C CA . THR A 1 90 ? 6.805 25.719 -2.945 1 95.44 90 THR A CA 1
ATOM 709 C C . THR A 1 90 ? 5.746 26.641 -2.35 1 95.44 90 THR A C 1
ATOM 711 O O . THR A 1 90 ? 5.141 27.438 -3.062 1 95.44 90 THR A O 1
ATOM 714 N N . GLY A 1 91 ? 5.438 26.469 -1.068 1 95 91 GLY A N 1
ATOM 715 C CA . GLY A 1 91 ? 4.367 27.219 -0.42 1 95 91 GLY A CA 1
ATOM 716 C C . GLY A 1 91 ? 2.996 26.625 -0.666 1 95 91 GLY A C 1
ATOM 717 O O . GLY A 1 91 ? 1.991 27.141 -0.178 1 95 91 GLY A O 1
ATOM 718 N N . GLN A 1 92 ? 2.979 25.547 -1.315 1 95.69 92 GLN A N 1
ATOM 719 C CA . GLN A 1 92 ? 1.711 24.938 -1.703 1 95.69 92 GLN A CA 1
ATOM 720 C C . GLN A 1 92 ? 1.07 24.203 -0.527 1 95.69 92 GLN A C 1
ATOM 722 O O . GLN A 1 92 ? 1.764 23.562 0.262 1 95.69 92 GLN A O 1
ATOM 727 N N . VAL A 1 93 ? -0.229 24.375 -0.415 1 96.94 93 VAL A N 1
ATOM 728 C CA . VAL A 1 93 ? -1.062 23.625 0.517 1 96.94 93 VAL A CA 1
ATOM 729 C C . VAL A 1 93 ? -2.037 22.734 -0.259 1 96.94 93 VAL A C 1
ATOM 731 O O . VAL A 1 93 ? -2.684 23.203 -1.204 1 96.94 93 VAL A O 1
ATOM 734 N N . LYS A 1 94 ? -2.084 21.516 0.121 1 97.06 94 LYS A N 1
ATOM 735 C CA . LYS A 1 94 ? -2.896 20.562 -0.626 1 97.06 94 LYS A CA 1
ATOM 736 C C . LYS A 1 94 ? -3.721 19.688 0.314 1 97.06 94 LYS A C 1
ATOM 738 O O . LYS A 1 94 ? -3.211 19.203 1.325 1 97.06 94 LYS A O 1
ATOM 743 N N . LEU A 1 95 ? -5.035 19.547 0.039 1 97.19 95 LEU A N 1
ATOM 744 C CA . LEU A 1 95 ? -5.91 18.562 0.679 1 97.19 95 LEU A CA 1
ATOM 745 C C . LEU A 1 95 ? -6.242 17.422 -0.279 1 97.19 95 LEU A C 1
ATOM 747 O O . LEU A 1 95 ? -6.719 17.672 -1.392 1 97.19 95 LEU A O 1
ATOM 751 N N . THR A 1 96 ? -5.949 16.266 0.093 1 98 96 THR A N 1
ATOM 752 C CA . THR A 1 96 ? -6.242 15.078 -0.711 1 98 96 THR A CA 1
ATOM 753 C C . THR A 1 96 ? -7.18 14.133 0.036 1 98 96 THR A C 1
ATOM 755 O O . THR A 1 96 ? -6.918 13.773 1.186 1 98 96 THR A O 1
ATOM 758 N N . SER A 1 97 ? -8.273 13.75 -0.56 1 98.06 97 SER A N 1
ATOM 759 C CA . SER A 1 97 ? -9.195 12.789 0.04 1 98.06 97 SER A CA 1
ATOM 760 C C . SER A 1 97 ? -8.883 11.367 -0.412 1 98.06 97 SER A C 1
ATOM 762 O O . SER A 1 97 ? -8.953 11.062 -1.603 1 98.06 97 SER A O 1
ATOM 764 N N . ILE A 1 98 ? -8.516 10.531 0.512 1 98.44 98 ILE A N 1
ATOM 765 C CA . ILE A 1 98 ? -8.359 9.117 0.187 1 98.44 98 ILE A CA 1
ATOM 766 C C . ILE A 1 98 ? -9.586 8.336 0.663 1 98.44 98 ILE A C 1
ATOM 768 O O . ILE A 1 98 ? -10.094 8.578 1.758 1 98.44 98 ILE A O 1
ATOM 772 N N . GLY A 1 99 ? -10.109 7.512 -0.171 1 98.19 99 GLY A N 1
ATOM 773 C CA . GLY A 1 99 ? -11.344 6.773 0.056 1 98.19 99 GLY A CA 1
ATOM 774 C C . GLY A 1 99 ? -11.719 5.863 -1.1 1 98.19 99 GLY A C 1
ATOM 775 O O . GLY A 1 99 ? -10.953 5.715 -2.051 1 98.19 99 GLY A O 1
ATOM 776 N N . SER A 1 100 ? -12.891 5.309 -1.021 1 96.5 100 SER A N 1
ATOM 777 C CA . SER A 1 100 ? -13.258 4.246 -1.952 1 96.5 100 SER A CA 1
ATOM 778 C C . SER A 1 100 ? -14.148 4.773 -3.07 1 96.5 100 SER A C 1
ATOM 780 O O . SER A 1 100 ? -14.477 4.039 -4.004 1 96.5 100 SER A O 1
ATOM 782 N N . ASP A 1 101 ? -14.508 6.008 -3.027 1 95.62 101 ASP A N 1
ATOM 783 C CA . ASP A 1 101 ? -15.383 6.555 -4.062 1 95.62 101 ASP A CA 1
ATOM 784 C C . ASP A 1 101 ? -14.562 7.18 -5.191 1 95.62 101 ASP A C 1
ATOM 786 O O . ASP A 1 101 ? -14.492 8.406 -5.309 1 95.62 101 ASP A O 1
ATOM 790 N N . LEU A 1 102 ? -14.156 6.34 -6.059 1 92.88 102 LEU A N 1
ATOM 791 C CA . LEU A 1 102 ? -13.266 6.719 -7.148 1 92.88 102 LEU A CA 1
ATOM 792 C C . LEU A 1 102 ? -13.969 7.648 -8.133 1 92.88 102 LEU A C 1
ATOM 794 O O . LEU A 1 102 ? -13.375 8.609 -8.625 1 92.88 102 LEU A O 1
ATOM 798 N N . VAL A 1 103 ? -15.133 7.363 -8.445 1 88.56 103 VAL A N 1
ATOM 799 C CA . VAL A 1 103 ? -15.812 8.023 -9.562 1 88.56 103 VAL A CA 1
ATOM 800 C C . VAL A 1 103 ? -16.656 9.172 -9.039 1 88.56 103 VAL A C 1
ATOM 802 O O . VAL A 1 103 ? -16.625 10.281 -9.586 1 88.56 103 VAL A O 1
ATOM 805 N N . GLY A 1 104 ? -17.375 9.016 -7.93 1 89.38 104 GLY A N 1
ATOM 806 C CA . GLY A 1 104 ? -18.266 10.031 -7.402 1 89.38 104 GLY A CA 1
ATOM 807 C C . GLY A 1 104 ? -17.547 11.211 -6.785 1 89.38 104 GLY A C 1
ATOM 808 O O . GLY A 1 104 ? -17.531 12.305 -7.348 1 89.38 104 GLY A O 1
ATOM 809 N N . ASP A 1 105 ? -16.797 10.969 -5.797 1 91.38 105 ASP A N 1
ATOM 810 C CA . ASP A 1 105 ? -16.156 12.031 -5.039 1 91.38 105 ASP A CA 1
ATOM 811 C C . ASP A 1 105 ? -14.68 12.156 -5.43 1 91.38 105 ASP A C 1
ATOM 813 O O . ASP A 1 105 ? -13.922 12.883 -4.777 1 91.38 105 ASP A O 1
ATOM 817 N N . ASN A 1 106 ? -14.305 11.398 -6.449 1 93.75 106 ASN A N 1
ATOM 818 C CA . ASN A 1 106 ? -12.938 11.453 -6.949 1 93.75 106 ASN A CA 1
ATOM 819 C C . ASN A 1 106 ? -11.922 11.18 -5.844 1 93.75 106 ASN A C 1
ATOM 821 O O . ASN A 1 106 ? -10.891 11.852 -5.762 1 93.75 106 ASN A O 1
ATOM 825 N N . GLN A 1 107 ? -12.297 10.352 -4.91 1 97.12 107 GLN A N 1
ATOM 826 C CA . GLN A 1 107 ? -11.383 9.898 -3.867 1 97.12 107 GLN A CA 1
ATOM 827 C C . GLN A 1 107 ? -10.289 9.008 -4.441 1 97.12 107 GLN A C 1
ATOM 829 O O . GLN A 1 107 ? -10.461 8.406 -5.508 1 97.12 107 GLN A O 1
ATOM 834 N N . GLN A 1 108 ? -9.195 9.055 -3.805 1 98.06 108 GLN A N 1
ATOM 835 C CA . GLN A 1 108 ? -8.07 8.242 -4.25 1 98.06 108 GLN A CA 1
ATOM 836 C C . GLN A 1 108 ? -7.875 7.027 -3.346 1 98.06 108 GLN A C 1
ATOM 838 O O . GLN A 1 108 ? -7.914 7.148 -2.121 1 98.06 108 GLN A O 1
ATOM 843 N N . LEU A 1 109 ? -7.676 5.855 -3.924 1 98.5 109 LEU A N 1
ATOM 844 C CA . LEU A 1 109 ? -7.41 4.641 -3.162 1 98.5 109 LEU A CA 1
ATOM 845 C C . LEU A 1 109 ? -5.953 4.586 -2.721 1 98.5 109 LEU A C 1
ATOM 847 O O . LEU A 1 109 ? -5.625 3.943 -1.72 1 98.5 109 LEU A O 1
ATOM 851 N N . GLN A 1 110 ? -5.102 5.211 -3.471 1 98.88 110 GLN A N 1
ATOM 852 C CA . GLN A 1 110 ? -3.658 5.266 -3.268 1 98.88 110 GLN A CA 1
ATOM 853 C C . GLN A 1 110 ? -3.125 6.68 -3.49 1 98.88 110 GLN A C 1
ATOM 855 O O . GLN A 1 110 ? -3.508 7.348 -4.453 1 98.88 110 GLN A O 1
ATOM 860 N N . TYR A 1 111 ? -2.312 7.125 -2.568 1 98.81 111 TYR A N 1
ATOM 861 C CA . TYR A 1 111 ? -1.72 8.453 -2.701 1 98.81 111 TYR A CA 1
ATOM 862 C C . TYR A 1 111 ? -0.347 8.508 -2.043 1 98.81 111 TYR A C 1
ATOM 864 O O . TYR A 1 111 ? -0.145 7.934 -0.967 1 98.81 111 TYR A O 1
ATOM 872 N N . THR A 1 112 ? 0.619 9.172 -2.676 1 98.94 112 THR A N 1
ATOM 873 C CA . THR A 1 112 ? 1.959 9.281 -2.109 1 98.94 112 THR A CA 1
ATOM 874 C C . THR A 1 112 ? 2.244 10.711 -1.67 1 98.94 112 THR A C 1
ATOM 876 O O . THR A 1 112 ? 2.197 11.641 -2.482 1 98.94 112 THR A O 1
ATOM 879 N N . VAL A 1 113 ? 2.506 10.906 -0.388 1 98.81 113 VAL A N 1
ATOM 880 C CA . VAL A 1 113 ? 3.027 12.172 0.126 1 98.81 113 VAL A CA 1
ATOM 881 C C . VAL A 1 113 ? 4.516 12.281 -0.196 1 98.81 113 VAL A C 1
ATOM 883 O O . VAL A 1 113 ? 5.297 11.383 0.119 1 98.81 113 VAL A O 1
ATOM 886 N N . PRO A 1 114 ? 4.953 13.383 -0.807 1 98.06 114 PRO A N 1
ATOM 887 C CA . PRO A 1 114 ? 6.367 13.516 -1.155 1 98.06 114 PRO A CA 1
ATOM 888 C C . PRO A 1 114 ? 7.27 13.641 0.072 1 98.06 114 PRO A C 1
ATOM 890 O O . PRO A 1 114 ? 6.789 13.945 1.166 1 98.06 114 PRO A O 1
ATOM 893 N N . ARG A 1 115 ? 8.57 13.414 -0.16 1 97.62 115 ARG A N 1
ATOM 894 C CA . ARG A 1 115 ? 9.586 13.523 0.882 1 97.62 115 ARG A CA 1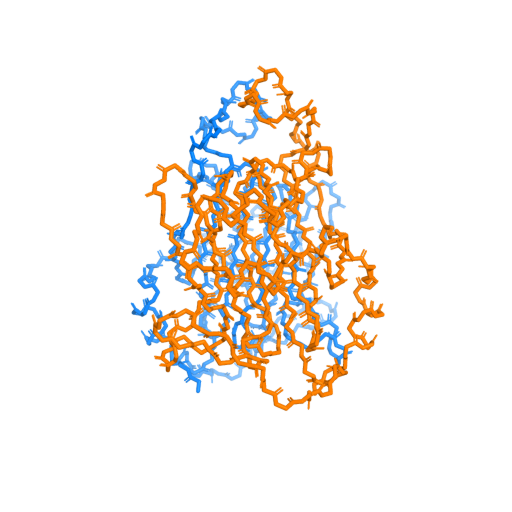
ATOM 895 C C . ARG A 1 115 ? 9.656 14.945 1.436 1 97.62 115 ARG A C 1
ATOM 897 O O . ARG A 1 115 ? 9.523 15.914 0.688 1 97.62 115 ARG A O 1
ATOM 904 N N . ASN A 1 116 ? 9.781 15.039 2.717 1 97.88 116 ASN A N 1
ATOM 905 C CA . ASN A 1 116 ? 10.125 16.266 3.439 1 97.88 116 ASN A CA 1
ATOM 906 C C . ASN A 1 116 ? 8.984 17.281 3.391 1 97.88 116 ASN A C 1
ATOM 908 O O . ASN A 1 116 ? 9.203 18.469 3.592 1 97.88 116 ASN A O 1
ATOM 912 N N . VAL A 1 117 ? 7.824 16.844 3.033 1 98.5 117 VAL A N 1
ATOM 913 C CA . VAL A 1 117 ? 6.621 17.672 3.098 1 98.5 117 VAL A CA 1
ATOM 914 C C . VAL A 1 117 ? 5.922 17.469 4.438 1 98.5 117 VAL A C 1
ATOM 916 O O . VAL A 1 117 ? 5.836 16.328 4.93 1 98.5 117 VAL A O 1
ATOM 919 N N . TRP A 1 118 ? 5.5 18.578 5.055 1 98.88 118 TRP A N 1
ATOM 920 C CA . TRP A 1 118 ? 4.676 18.438 6.25 1 98.88 118 TRP A CA 1
ATOM 921 C C . TRP A 1 118 ? 3.309 17.859 5.898 1 98.88 118 TRP A C 1
ATOM 923 O O . TRP A 1 118 ? 2.639 18.344 4.984 1 98.88 118 TRP A O 1
ATOM 933 N N . PHE A 1 119 ? 2.904 16.812 6.637 1 98.94 119 PHE A N 1
ATOM 934 C CA . PHE A 1 119 ? 1.58 16.281 6.344 1 98.94 119 PHE A CA 1
ATOM 935 C C . PHE A 1 119 ? 0.924 15.734 7.605 1 98.94 119 PHE A C 1
ATOM 937 O O . PHE A 1 119 ? 1.613 15.375 8.562 1 98.94 119 PHE A O 1
ATOM 944 N N . GLY A 1 120 ? -0.31 15.797 7.688 1 98.81 120 GLY A N 1
ATOM 945 C CA . GLY A 1 120 ? -1.229 15.227 8.656 1 98.81 120 GLY A CA 1
ATOM 946 C C . GLY A 1 120 ? -2.529 14.75 8.039 1 98.81 120 GLY A C 1
ATOM 947 O O . GLY A 1 120 ? -2.699 14.797 6.82 1 98.81 120 GLY A O 1
ATOM 948 N N . ALA A 1 121 ? -3.41 14.234 8.867 1 98.88 121 ALA A N 1
ATOM 949 C CA . ALA A 1 121 ? -4.656 13.711 8.312 1 98.88 121 ALA A CA 1
ATOM 950 C C . ALA A 1 121 ? -5.781 13.781 9.336 1 98.88 121 ALA A C 1
ATOM 952 O O . ALA A 1 121 ? -5.531 13.898 10.539 1 98.88 121 ALA A O 1
ATOM 953 N N . PHE A 1 122 ? -6.992 13.75 8.883 1 98.81 122 PHE A N 1
ATOM 954 C CA . PHE A 1 122 ? -8.18 13.727 9.727 1 98.81 122 PHE A CA 1
ATOM 955 C C . PHE A 1 122 ? -9.336 13.023 9.016 1 98.81 122 PHE A C 1
ATOM 957 O O . PHE A 1 122 ? -9.383 12.984 7.785 1 98.81 122 PHE A O 1
ATOM 964 N N . PRO A 1 123 ? -10.234 12.367 9.812 1 98.69 123 PRO A N 1
ATOM 965 C CA . PRO A 1 123 ? -11.438 11.82 9.18 1 98.69 123 PRO A CA 1
ATOM 966 C C . PRO A 1 123 ? -12.242 12.883 8.43 1 98.69 123 PRO A C 1
ATOM 968 O O . PRO A 1 123 ? -12.711 13.844 9.031 1 98.69 123 PRO A O 1
ATOM 971 N N . THR A 1 124 ? -12.414 12.664 7.164 1 98.38 124 THR A N 1
ATOM 972 C CA . THR A 1 124 ? -12.969 13.672 6.27 1 98.38 124 THR A CA 1
ATOM 973 C C . THR A 1 124 ? -14.312 14.172 6.789 1 98.38 124 THR A C 1
ATOM 975 O O . THR A 1 124 ? -14.602 15.367 6.73 1 98.38 124 THR A O 1
ATOM 978 N N . LYS A 1 125 ? -15.086 13.336 7.328 1 98.06 125 LYS A N 1
ATOM 979 C CA . LYS A 1 125 ? -16.469 13.656 7.664 1 98.06 125 LYS A CA 1
ATOM 980 C C . LYS A 1 125 ? -16.562 14.336 9.031 1 98.06 125 LYS A C 1
ATOM 982 O O . LYS A 1 125 ? -17.641 14.719 9.469 1 98.06 125 LYS A O 1
ATOM 987 N N . ASP A 1 126 ? -15.445 14.484 9.695 1 98.31 126 ASP A N 1
ATOM 988 C CA . ASP A 1 126 ? -15.438 15.125 11.008 1 98.31 126 ASP A CA 1
ATOM 989 C C . ASP A 1 126 ? -15.422 16.641 10.875 1 98.31 126 ASP A C 1
ATOM 991 O O . ASP A 1 126 ? -15.68 17.359 11.844 1 98.31 126 ASP A O 1
ATOM 995 N N . TYR A 1 127 ? -15.117 17.141 9.648 1 97.62 127 TYR A N 1
ATOM 996 C CA . TYR A 1 127 ? -14.93 18.578 9.477 1 97.62 127 TYR A CA 1
ATOM 997 C C . TYR A 1 127 ? -15.477 19.047 8.141 1 97.62 127 TYR A C 1
ATOM 999 O O . TYR A 1 127 ? -15.477 18.297 7.16 1 97.62 127 TYR A O 1
ATOM 1007 N N . ASN A 1 128 ? -15.953 20.266 8.164 1 96.06 128 ASN A N 1
ATOM 1008 C CA . ASN A 1 128 ? -16.25 21.016 6.949 1 96.06 128 ASN A CA 1
ATOM 1009 C C . ASN A 1 128 ? -15.211 22.109 6.688 1 96.06 128 ASN A C 1
ATOM 1011 O O . ASN A 1 128 ? -15 22.984 7.527 1 96.06 128 ASN A O 1
ATOM 1015 N N . ILE A 1 129 ? -14.578 21.938 5.605 1 93.19 129 ILE A N 1
ATOM 1016 C CA . ILE A 1 129 ? -13.562 22.906 5.23 1 93.19 129 ILE A CA 1
ATOM 1017 C C . ILE A 1 129 ? -14.102 23.828 4.133 1 93.19 129 ILE A C 1
ATOM 1019 O O . ILE A 1 129 ? -14.477 23.359 3.055 1 93.19 129 ILE A O 1
ATOM 1023 N N . SER A 1 130 ? -14.109 25.109 4.355 1 91.06 130 SER A N 1
ATOM 1024 C CA . SER A 1 130 ? -14.609 26.078 3.377 1 91.06 130 SER A CA 1
ATOM 1025 C C . SER A 1 130 ? -13.531 26.438 2.361 1 91.06 130 SER A C 1
ATOM 1027 O O . SER A 1 130 ? -12.344 26.188 2.584 1 91.06 130 SER A O 1
ATOM 1029 N N . PRO A 1 131 ? -13.867 27.062 1.321 1 86.38 131 PRO A N 1
ATOM 1030 C CA . PRO A 1 131 ? -12.883 27.484 0.316 1 86.38 131 PRO A CA 1
ATOM 1031 C C . PRO A 1 131 ? -11.852 28.453 0.871 1 86.38 131 PRO A C 1
ATOM 1033 O O . PRO A 1 131 ? -10.727 28.516 0.366 1 86.38 131 PRO A O 1
ATOM 1036 N N . ASP A 1 132 ? -12.211 29.234 1.892 1 84.62 132 ASP A N 1
ATOM 1037 C CA . ASP A 1 132 ? -11.297 30.188 2.506 1 84.62 132 ASP A CA 1
ATOM 1038 C C . ASP A 1 132 ? -10.5 29.531 3.635 1 84.62 132 ASP A C 1
ATOM 1040 O O . ASP A 1 132 ? -9.938 30.219 4.488 1 84.62 132 ASP A O 1
ATOM 1044 N N . SER A 1 133 ? -10.523 28.188 3.74 1 83.62 133 SER A N 1
ATOM 1045 C CA . SER A 1 133 ? -9.711 27.359 4.621 1 83.62 133 SER A CA 1
ATOM 1046 C C . SER A 1 133 ? -10.195 27.453 6.066 1 83.62 133 SER A C 1
ATOM 1048 O O . SER A 1 133 ? -9.414 27.266 7 1 83.62 133 SER A O 1
ATOM 1050 N N . MET A 1 134 ? -11.438 27.875 6.188 1 90.56 134 MET A N 1
ATOM 1051 C CA . MET A 1 134 ? -12.031 27.797 7.52 1 90.56 134 MET A CA 1
ATOM 1052 C C . MET A 1 134 ? -12.453 26.375 7.844 1 90.56 134 MET A C 1
ATOM 1054 O O . MET A 1 134 ? -12.898 25.641 6.965 1 90.56 134 MET A O 1
ATOM 1058 N N . VAL A 1 135 ? -12.297 26.031 9.148 1 94.69 135 VAL A N 1
ATOM 1059 C CA . VAL A 1 135 ? -12.578 24.656 9.578 1 94.69 135 VAL A CA 1
ATOM 1060 C C . VAL A 1 135 ? -13.727 24.672 10.586 1 94.69 135 VAL A C 1
ATOM 1062 O O . VAL A 1 135 ? -13.68 25.375 11.586 1 94.69 135 VAL A O 1
ATOM 1065 N N . ALA A 1 136 ? -14.758 23.891 10.312 1 95.81 136 ALA A N 1
ATOM 1066 C CA . ALA A 1 136 ? -15.875 23.688 11.234 1 95.81 136 ALA A CA 1
ATOM 1067 C C . ALA A 1 136 ? -16.031 22.219 11.602 1 95.81 136 ALA A C 1
ATOM 1069 O O . ALA A 1 136 ? -16.094 21.359 10.727 1 95.81 136 ALA A O 1
ATOM 1070 N N . LYS A 1 137 ? -16.141 21.953 12.844 1 94.94 137 LYS A N 1
ATOM 1071 C CA . LYS A 1 137 ? -16.359 20.578 13.297 1 94.94 137 LYS A CA 1
ATOM 1072 C C . LYS A 1 137 ? -17.797 20.156 13.094 1 94.94 137 LYS A C 1
ATOM 1074 O O . LYS A 1 137 ? -18.719 20.953 13.328 1 94.94 137 LYS A O 1
ATOM 1079 N N . THR A 1 138 ? -17.906 18.984 12.648 1 96.5 138 THR A N 1
ATOM 1080 C CA . THR A 1 138 ? -19.25 18.406 12.594 1 96.5 138 THR A CA 1
ATOM 1081 C C . THR A 1 138 ? -19.641 17.828 13.945 1 96.5 138 THR A C 1
ATOM 1083 O O . THR A 1 138 ? -18.844 17.828 14.883 1 96.5 138 THR A O 1
ATOM 1086 N N . ALA A 1 139 ? -20.938 17.391 14.062 1 96.81 139 ALA A N 1
ATOM 1087 C CA . ALA A 1 139 ? -21.391 16.75 15.289 1 96.81 139 ALA A CA 1
ATOM 1088 C C . ALA A 1 139 ? -20.531 15.516 15.609 1 96.81 139 ALA A C 1
ATOM 1090 O O . ALA A 1 139 ? -20.125 14.797 14.703 1 96.81 139 ALA A O 1
ATOM 1091 N N . PRO A 1 140 ? -20.266 15.383 16.938 1 95.62 140 PRO A N 1
ATOM 1092 C CA . PRO A 1 140 ? -19.469 14.219 17.312 1 95.62 140 PRO A CA 1
ATOM 1093 C C . PRO A 1 140 ? -20.047 12.914 16.781 1 95.62 140 PRO A C 1
ATOM 1095 O O . PRO A 1 140 ? -21.266 12.742 16.75 1 95.62 140 PRO A O 1
ATOM 1098 N N . ARG A 1 141 ? -19.125 12.07 16.328 1 97 141 ARG A N 1
ATOM 1099 C CA . ARG A 1 141 ? -19.516 10.773 15.781 1 97 141 ARG A CA 1
ATOM 1100 C C . ARG A 1 141 ? -18.922 9.633 16.609 1 97 141 ARG A C 1
ATOM 1102 O O . ARG A 1 141 ? -17.938 9.828 17.328 1 97 141 ARG A O 1
ATOM 1109 N N . ASP A 1 142 ? -19.516 8.414 16.578 1 98.06 142 ASP A N 1
ATOM 1110 C CA . ASP A 1 142 ? -19.078 7.258 17.359 1 98.06 142 ASP A CA 1
ATOM 1111 C C . ASP A 1 142 ? -17.766 6.699 16.828 1 98.06 142 ASP A C 1
ATOM 1113 O O . ASP A 1 142 ? -17.719 6.102 15.75 1 98.06 142 ASP A O 1
ATOM 1117 N N . ALA A 1 143 ? -16.75 6.789 17.625 1 97.88 143 ALA A N 1
ATOM 1118 C CA . ALA A 1 143 ? -15.414 6.398 17.219 1 97.88 143 ALA A CA 1
ATOM 1119 C C . ALA A 1 143 ? -15.32 4.891 16.984 1 97.88 143 ALA A C 1
ATOM 1121 O O . ALA A 1 143 ? -14.383 4.41 16.344 1 97.88 143 ALA A O 1
ATOM 1122 N N . GLU A 1 144 ? -16.203 4.129 17.547 1 98.06 144 GLU A N 1
ATOM 1123 C CA . GLU A 1 144 ? -16.188 2.68 17.359 1 98.06 144 GLU A CA 1
ATOM 1124 C C . GLU A 1 144 ? -16.672 2.301 15.961 1 98.06 144 GLU A C 1
ATOM 1126 O O . GLU A 1 144 ? -16.203 1.319 15.375 1 98.06 144 GLU A O 1
ATOM 1131 N N . SER A 1 145 ? -17.547 3.131 15.414 1 97.94 145 SER A N 1
ATOM 1132 C CA . SER A 1 145 ? -18.172 2.752 14.148 1 97.94 145 SER A CA 1
ATOM 1133 C C . SER A 1 145 ? -17.672 3.615 13 1 97.94 145 SER A C 1
ATOM 1135 O O . SER A 1 145 ? -17.906 3.297 11.828 1 97.94 145 SER A O 1
ATOM 1137 N N . HIS A 1 146 ? -17.094 4.75 13.352 1 98.56 146 HIS A N 1
ATOM 1138 C CA . HIS A 1 146 ? -16.594 5.668 12.336 1 98.56 146 HIS A CA 1
ATOM 1139 C C . HIS A 1 146 ? -15.078 5.801 12.406 1 98.56 146 HIS A C 1
ATOM 1141 O O . HIS A 1 146 ? -14.539 6.355 13.367 1 98.56 146 HIS A O 1
ATOM 1147 N N . TYR A 1 147 ? -14.414 5.227 11.398 1 98.75 147 TYR A N 1
ATOM 1148 C CA . TYR A 1 147 ? -12.961 5.188 11.359 1 98.75 147 TYR A CA 1
ATOM 1149 C C . TYR A 1 147 ? -12.453 5.113 9.922 1 98.75 147 TYR A C 1
ATOM 1151 O O . TYR A 1 147 ? -13.227 4.879 9 1 98.75 147 TYR A O 1
ATOM 1159 N N . SER A 1 148 ? -11.258 5.414 9.766 1 98.75 148 SER A N 1
ATOM 1160 C CA . SER A 1 148 ? -10.516 5.125 8.539 1 98.75 148 SER A CA 1
ATOM 1161 C C . SER A 1 148 ? -9.367 4.152 8.805 1 98.75 148 SER A C 1
ATOM 1163 O O . SER A 1 148 ? -8.523 4.402 9.664 1 98.75 148 SER A O 1
ATOM 1165 N N . LEU A 1 149 ? -9.375 3.025 8.156 1 98.81 149 LEU A N 1
ATOM 1166 C CA . LEU A 1 149 ? -8.258 2.09 8.18 1 98.81 149 LEU A CA 1
ATOM 1167 C C . LEU A 1 149 ? -7.469 2.154 6.875 1 98.81 149 LEU A C 1
ATOM 1169 O O . LEU A 1 149 ? -8.039 1.979 5.793 1 98.81 149 LEU A O 1
ATOM 1173 N N . VAL A 1 150 ? -6.176 2.471 7.008 1 98.88 150 VAL A N 1
ATOM 1174 C CA . VAL A 1 150 ? -5.312 2.619 5.84 1 98.88 150 VAL A CA 1
ATOM 1175 C C . VAL A 1 150 ? -4.016 1.842 6.051 1 98.88 150 VAL A C 1
ATOM 1177 O O . VAL A 1 150 ? -3.746 1.36 7.152 1 98.88 150 VAL A O 1
ATOM 1180 N N . GLY A 1 151 ? -3.326 1.587 5 1 98.88 151 GLY A N 1
ATOM 1181 C CA . GLY A 1 151 ? -1.927 1.193 5.027 1 98.88 151 GLY A CA 1
ATOM 1182 C C . GLY A 1 151 ? -0.984 2.312 4.629 1 98.88 151 GLY A C 1
ATOM 1183 O O . GLY A 1 151 ? -1.369 3.225 3.895 1 98.88 151 GLY A O 1
ATOM 1184 N N . CYS A 1 152 ? 0.218 2.24 5.105 1 98.94 152 CYS A N 1
ATOM 1185 C CA . CYS A 1 152 ? 1.269 3.156 4.676 1 98.94 152 CYS A CA 1
ATOM 1186 C C . CYS A 1 152 ? 2.564 2.406 4.391 1 98.94 152 CYS A C 1
ATOM 1188 O O . CYS A 1 152 ? 2.953 1.519 5.148 1 98.94 152 CYS A O 1
ATOM 1190 N N . THR A 1 153 ? 3.15 2.754 3.291 1 98.94 153 THR A N 1
ATOM 1191 C CA . THR A 1 153 ? 4.445 2.184 2.941 1 98.94 153 THR A CA 1
ATOM 1192 C C . THR A 1 153 ? 5.488 3.283 2.766 1 98.94 153 THR A C 1
ATOM 1194 O O . THR A 1 153 ? 5.188 4.352 2.234 1 98.94 153 THR A O 1
ATOM 1197 N N . CYS A 1 154 ? 6.676 2.988 3.27 1 98.88 154 CYS A N 1
ATOM 1198 C CA . CYS A 1 154 ? 7.812 3.893 3.139 1 98.88 154 CYS A CA 1
ATOM 1199 C C . CYS A 1 154 ? 9.016 3.174 2.543 1 98.88 154 CYS A C 1
ATOM 1201 O O . CYS A 1 154 ? 9.297 2.027 2.896 1 98.88 154 CYS A O 1
ATOM 1203 N N . ALA A 1 155 ? 9.633 3.797 1.658 1 98.75 155 ALA A N 1
ATOM 1204 C CA . ALA A 1 155 ? 10.961 3.443 1.147 1 98.75 155 ALA A CA 1
ATOM 1205 C C . ALA A 1 155 ? 11.781 4.691 0.856 1 98.75 155 ALA A C 1
ATOM 1207 O O . ALA A 1 155 ? 11.328 5.598 0.156 1 98.75 155 ALA A O 1
ATOM 1208 N N . PRO A 1 156 ? 13 4.812 1.392 1 98.5 156 PRO A N 1
ATOM 1209 C CA . PRO A 1 156 ? 13.609 3.93 2.391 1 98.5 156 PRO A CA 1
ATOM 1210 C C . PRO A 1 156 ? 12.727 3.748 3.627 1 98.5 156 PRO A C 1
ATOM 1212 O O . PRO A 1 156 ? 11.758 4.484 3.812 1 98.5 156 PRO A O 1
ATOM 1215 N N . ALA A 1 157 ? 13.07 2.758 4.457 1 98.88 157 ALA A N 1
ATOM 1216 C CA . ALA A 1 157 ? 12.25 2.365 5.598 1 98.88 157 ALA A CA 1
ATOM 1217 C C . ALA A 1 157 ? 12.094 3.518 6.586 1 98.88 157 ALA A C 1
ATOM 1219 O O . ALA A 1 157 ? 13.039 4.262 6.84 1 98.88 157 ALA A O 1
ATOM 1220 N N . PHE A 1 158 ? 10.922 3.582 7.152 1 98.69 158 PHE A N 1
ATOM 1221 C CA . PHE A 1 158 ? 10.656 4.555 8.203 1 98.69 158 PHE A CA 1
ATOM 1222 C C . PHE A 1 158 ? 11.516 4.273 9.43 1 98.69 158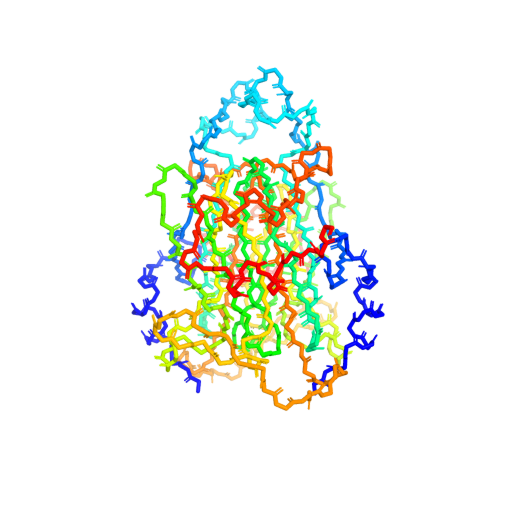 PHE A C 1
ATOM 1224 O O . PHE A 1 158 ? 11.688 3.119 9.82 1 98.69 158 PHE A O 1
ATOM 1231 N N . GLN A 1 159 ? 12.047 5.336 10.008 1 98.25 159 GLN A N 1
ATOM 1232 C CA . GLN A 1 159 ? 12.719 5.312 11.297 1 98.25 159 GLN A CA 1
ATOM 1233 C C . GLN A 1 159 ? 12.281 6.48 12.172 1 98.25 159 GLN A C 1
ATOM 1235 O O . GLN A 1 159 ? 12.273 7.629 11.727 1 98.25 159 GLN A O 1
ATOM 1240 N N . PHE A 1 160 ? 11.945 6.195 13.438 1 97.94 160 PHE A N 1
ATOM 1241 C CA . PHE A 1 160 ? 11.445 7.23 14.336 1 97.94 160 PHE A CA 1
ATOM 1242 C C . PHE A 1 160 ? 12.492 8.312 14.562 1 97.94 160 PHE A C 1
ATOM 1244 O O . PHE A 1 160 ? 12.156 9.461 14.852 1 97.94 160 PHE A O 1
ATOM 1251 N N . GLU A 1 161 ? 13.727 7.961 14.391 1 97.75 161 GLU A N 1
ATOM 1252 C CA . GLU A 1 161 ? 14.805 8.93 14.562 1 97.75 161 GLU A CA 1
ATOM 1253 C C . GLU A 1 161 ? 14.664 10.094 13.586 1 97.75 161 GLU A C 1
ATOM 1255 O O . GLU A 1 161 ? 15.172 11.188 13.836 1 97.75 161 GLU A O 1
ATOM 1260 N N . ASP A 1 162 ? 13.961 9.859 12.469 1 97.94 162 ASP A N 1
ATOM 1261 C CA . ASP A 1 162 ? 13.812 10.875 11.43 1 97.94 162 ASP A CA 1
ATOM 1262 C C . ASP A 1 162 ? 12.5 11.633 11.578 1 97.94 162 ASP A C 1
ATOM 1264 O O . ASP A 1 162 ? 12.266 12.625 10.883 1 97.94 162 ASP A O 1
ATOM 1268 N N . PHE A 1 163 ? 11.656 11.133 12.422 1 98.19 163 PHE A N 1
ATOM 1269 C CA . PHE A 1 163 ? 10.289 11.633 12.586 1 98.19 163 PHE A CA 1
ATOM 1270 C C . PHE A 1 163 ? 10.289 12.977 13.297 1 98.19 163 PHE A C 1
ATOM 1272 O O . PHE A 1 163 ? 10.844 13.109 14.391 1 98.19 163 PHE A O 1
ATOM 1279 N N . GLU A 1 164 ? 9.656 13.992 12.648 1 97.88 164 GLU A N 1
ATOM 1280 C CA . GLU A 1 164 ? 9.586 15.328 13.227 1 97.88 164 GLU A CA 1
ATOM 1281 C C . GLU A 1 164 ? 8.141 15.812 13.336 1 97.88 164 GLU A C 1
ATOM 1283 O O . GLU A 1 164 ? 7.477 16.016 12.32 1 97.88 164 GLU A O 1
ATOM 1288 N N . LEU A 1 165 ? 7.668 16.047 14.539 1 97.94 165 LEU A N 1
ATOM 1289 C CA . LEU A 1 165 ? 6.375 16.688 14.742 1 97.94 165 LEU A CA 1
ATOM 1290 C C . LEU A 1 165 ? 6.473 18.188 14.547 1 97.94 165 LEU A C 1
ATOM 1292 O O . LEU A 1 165 ? 7.445 18.812 14.977 1 97.94 165 LEU A O 1
ATOM 1296 N N . ALA A 1 166 ? 5.512 18.719 13.961 1 98.19 166 ALA A N 1
ATOM 1297 C CA . ALA A 1 166 ? 5.547 20.141 13.68 1 98.19 166 ALA A CA 1
ATOM 1298 C C . ALA A 1 166 ? 5.254 20.953 14.945 1 98.19 166 ALA A C 1
ATOM 1300 O O . ALA A 1 166 ? 4.434 20.562 15.773 1 98.19 166 ALA A O 1
ATOM 1301 N N . LYS A 1 167 ? 5.922 22.094 15.016 1 98 167 LYS A N 1
ATOM 1302 C CA . LYS A 1 167 ? 5.52 23.125 15.961 1 98 167 LYS A CA 1
ATOM 1303 C C . LYS A 1 167 ? 4.48 24.062 15.344 1 98 167 LYS A C 1
ATOM 1305 O O . LYS A 1 167 ? 4.68 24.578 14.242 1 98 167 LYS A O 1
ATOM 1310 N N . ARG A 1 168 ? 3.457 24.234 16.062 1 98.31 168 ARG A N 1
ATOM 1311 C CA . ARG A 1 168 ? 2.348 25.047 15.562 1 98.31 168 ARG A CA 1
ATOM 1312 C C . ARG A 1 168 ? 2.826 26.422 15.125 1 98.31 168 ARG A C 1
ATOM 1314 O O . ARG A 1 168 ? 2.547 26.844 14 1 98.31 168 ARG A O 1
ATOM 1321 N N . SER A 1 169 ? 3.564 27.125 15.961 1 98.44 169 SER A N 1
ATOM 1322 C CA . SER A 1 169 ? 4.012 28.484 15.68 1 98.44 169 SER A CA 1
ATOM 1323 C C . SER A 1 169 ? 4.891 28.531 14.438 1 98.44 169 SER A C 1
ATOM 1325 O O . SER A 1 169 ? 4.812 29.469 13.648 1 98.44 169 SER A O 1
ATOM 1327 N N . TYR A 1 170 ? 5.66 27.516 14.258 1 98.44 170 TYR A N 1
ATOM 1328 C CA . TYR A 1 170 ? 6.535 27.438 13.094 1 98.44 170 TYR A CA 1
ATOM 1329 C C . TYR A 1 170 ? 5.727 27.375 11.805 1 98.44 170 TYR A C 1
ATOM 1331 O O . TYR A 1 170 ? 5.965 28.141 10.875 1 98.44 170 TYR A O 1
ATOM 1339 N N . LEU A 1 171 ? 4.758 26.484 11.789 1 98.25 171 LEU A N 1
ATOM 1340 C CA . LEU A 1 171 ? 3.994 26.297 10.562 1 98.25 171 LEU A CA 1
ATOM 1341 C C . LEU A 1 171 ? 3.07 27.469 10.305 1 98.25 171 LEU A C 1
ATOM 1343 O O . LEU A 1 171 ? 2.857 27.859 9.148 1 98.25 171 LEU A O 1
ATOM 1347 N N . ILE A 1 172 ? 2.514 28.062 11.352 1 97.75 172 ILE A N 1
ATOM 1348 C CA . ILE A 1 172 ? 1.646 29.234 11.172 1 97.75 172 ILE A CA 1
ATOM 1349 C C . ILE A 1 172 ? 2.449 30.391 10.594 1 97.75 172 ILE A C 1
ATOM 1351 O O . ILE A 1 172 ? 1.95 31.141 9.758 1 97.75 172 ILE A O 1
ATOM 1355 N N . SER A 1 173 ? 3.646 30.562 11 1 98 173 SER A N 1
ATOM 1356 C CA . SER A 1 173 ? 4.488 31.625 10.477 1 98 173 SER A CA 1
ATOM 1357 C C . SER A 1 173 ? 4.754 31.438 8.984 1 98 173 SER A C 1
ATOM 1359 O O . SER A 1 173 ? 4.922 32.406 8.258 1 98 173 SER A O 1
ATOM 1361 N N . ARG A 1 174 ? 4.773 30.219 8.516 1 97.5 174 ARG A N 1
ATOM 1362 C CA . ARG A 1 174 ? 5.098 29.906 7.121 1 97.5 174 ARG A CA 1
ATOM 1363 C C . ARG A 1 174 ? 3.834 29.859 6.266 1 97.5 174 ARG A C 1
ATOM 1365 O O . ARG A 1 174 ? 3.881 30.141 5.066 1 97.5 174 ARG A O 1
ATOM 1372 N N . PHE A 1 175 ? 2.746 29.484 6.918 1 97.44 175 PHE A N 1
ATOM 1373 C CA . PHE A 1 175 ? 1.463 29.359 6.242 1 97.44 175 PHE A CA 1
ATOM 1374 C C . PHE A 1 175 ? 0.362 30.062 7.027 1 97.44 175 PHE A C 1
ATOM 1376 O O . PHE A 1 175 ? -0.616 29.422 7.434 1 97.44 175 PHE A O 1
ATOM 1383 N N . PRO A 1 176 ? 0.361 31.359 7.105 1 96.38 176 PRO A N 1
ATOM 1384 C CA . PRO A 1 176 ? -0.55 32.062 8 1 96.38 176 PRO A CA 1
ATOM 1385 C C . PRO A 1 176 ? -2.012 31.938 7.582 1 96.38 176 PRO A C 1
ATOM 1387 O O . PRO A 1 176 ? -2.906 31.938 8.43 1 96.38 176 PRO A O 1
ATOM 1390 N N . ASN A 1 177 ? -2.305 31.781 6.289 1 95.25 177 ASN A N 1
ATOM 1391 C CA . ASN A 1 177 ? -3.674 31.719 5.793 1 95.25 177 ASN A CA 1
ATOM 1392 C C . ASN A 1 177 ? -4.336 30.391 6.148 1 95.25 177 ASN A C 1
ATOM 1394 O O . ASN A 1 177 ? -5.547 30.219 5.98 1 95.25 177 ASN A O 1
ATOM 1398 N N . TYR A 1 178 ? -3.523 29.484 6.746 1 96.75 178 TYR A N 1
ATOM 1399 C CA . TYR A 1 178 ? -4.055 28.156 7.031 1 96.75 178 TYR A CA 1
ATOM 1400 C C . TYR A 1 178 ? -3.994 27.859 8.523 1 96.75 178 TYR A C 1
ATOM 1402 O O . TYR A 1 178 ? -3.91 26.688 8.922 1 96.75 178 TYR A O 1
ATOM 1410 N N . GLU A 1 179 ? -4.02 28.828 9.281 1 96.88 179 GLU A N 1
ATOM 1411 C CA . GLU A 1 179 ? -3.912 28.734 10.734 1 96.88 179 GLU A CA 1
ATOM 1412 C C . GLU A 1 179 ? -4.977 27.781 11.297 1 96.88 179 GLU A C 1
ATOM 1414 O O . GLU A 1 179 ? -4.68 26.953 12.148 1 96.88 179 GLU A O 1
ATOM 1419 N N . PRO A 1 180 ? -6.242 27.844 10.836 1 96.75 180 PRO A N 1
ATOM 1420 C CA . PRO A 1 180 ? -7.25 26.953 11.414 1 96.75 180 PRO A CA 1
ATOM 1421 C C . PRO A 1 180 ? -6.938 25.484 11.18 1 96.75 180 PRO A C 1
ATOM 1423 O O . PRO A 1 180 ? -7.086 24.656 12.094 1 96.75 180 PRO A O 1
ATOM 1426 N N . LEU A 1 181 ? -6.453 25.156 10.031 1 96.75 181 LEU A N 1
ATOM 1427 C CA . LEU A 1 181 ? -6.105 23.766 9.711 1 96.75 181 LEU A CA 1
ATOM 1428 C C . LEU A 1 181 ? -4.867 23.328 10.484 1 96.75 181 LEU A C 1
ATOM 1430 O O . LEU A 1 181 ? -4.82 22.219 11.008 1 96.75 181 LEU A O 1
ATOM 1434 N N . ILE A 1 182 ? -3.891 24.234 10.508 1 98 182 ILE A N 1
ATOM 1435 C CA . ILE A 1 182 ? -2.65 23.938 11.211 1 98 182 ILE A CA 1
ATOM 1436 C C . ILE A 1 182 ? -2.938 23.719 12.695 1 98 182 ILE A C 1
ATOM 1438 O O . ILE A 1 182 ? -2.424 22.781 13.305 1 98 182 ILE A O 1
ATOM 1442 N N . SER A 1 183 ? -3.797 24.531 13.273 1 97.56 183 SER A N 1
ATOM 1443 C CA . SER A 1 183 ? -4.129 24.422 14.688 1 97.56 183 SER A CA 1
ATOM 1444 C C . SER A 1 183 ? -4.871 23.125 14.984 1 97.56 183 SER A C 1
ATOM 1446 O O . SER A 1 183 ? -4.707 22.531 16.062 1 97.56 183 SER A O 1
ATOM 1448 N N . LEU A 1 184 ? -5.676 22.719 14.062 1 96.88 184 LEU A N 1
ATOM 1449 C CA . LEU A 1 184 ? -6.402 21.469 14.188 1 96.88 184 LEU A CA 1
ATOM 1450 C C . LEU A 1 184 ? -5.441 20.281 14.297 1 96.88 184 LEU A C 1
ATOM 1452 O O . LEU A 1 184 ? -5.703 19.328 15.031 1 96.88 184 LEU A O 1
ATOM 1456 N N . LEU A 1 185 ? -4.266 20.375 13.609 1 98.31 185 LEU A N 1
ATOM 1457 C CA . LEU A 1 185 ? -3.4 19.219 13.43 1 98.31 185 LEU A CA 1
ATOM 1458 C C . LEU A 1 185 ? -2.064 19.406 14.141 1 98.31 185 LEU A C 1
ATOM 1460 O O . LEU A 1 185 ? -1.049 18.844 13.727 1 98.31 185 LEU A O 1
ATOM 1464 N N . THR A 1 186 ? -2.012 20.281 15.031 1 98.44 186 THR A N 1
ATOM 1465 C CA . THR A 1 186 ? -0.833 20.453 15.875 1 98.44 186 THR A CA 1
ATOM 1466 C C . THR A 1 186 ? -1.231 20.578 17.344 1 98.44 186 THR A C 1
ATOM 1468 O O . THR A 1 186 ? -2.375 20.906 17.656 1 98.44 186 THR A O 1
ATOM 1471 N N . LEU A 1 187 ? -0.26 20.266 18.203 1 96 187 LEU A N 1
ATOM 1472 C CA . LEU A 1 187 ? -0.484 20.438 19.625 1 96 187 LEU A CA 1
ATOM 1473 C C . LEU A 1 187 ? -0.308 21.906 20.031 1 96 187 LEU A C 1
ATOM 1475 O O . LEU A 1 187 ? 0.517 22.609 19.453 1 96 187 LEU A O 1
ATOM 1479 N N . PRO A 1 188 ? -1.096 22.312 21.062 1 92.56 188 PRO A N 1
ATOM 1480 C CA . PRO A 1 188 ? -0.861 23.656 21.578 1 92.56 188 PRO A CA 1
ATOM 1481 C C . PRO A 1 188 ? 0.514 23.812 22.219 1 92.56 188 PRO A C 1
ATOM 1483 O O . PRO A 1 188 ? 1.027 22.859 22.828 1 92.56 188 PRO A O 1
ATOM 1486 N N . GLU A 1 189 ? 1.107 24.953 21.969 1 91.25 189 GLU A N 1
ATOM 1487 C CA . GLU A 1 189 ? 2.412 25.25 22.547 1 91.25 189 GLU A CA 1
ATOM 1488 C C . GLU A 1 189 ? 2.271 26.062 23.844 1 91.25 189 GLU A C 1
ATOM 1490 O O . GLU A 1 189 ? 1.354 26.875 23.969 1 91.25 189 GLU A O 1
ATOM 1495 N N . MET B 1 1 ? -21.297 0.259 -7.547 1 81.69 1 MET B N 1
ATOM 1496 C CA . MET B 1 1 ? -19.844 0.111 -7.609 1 81.69 1 MET B CA 1
ATOM 1497 C C . MET B 1 1 ? -19.328 0.338 -9.031 1 81.69 1 MET B C 1
ATOM 1499 O O . MET B 1 1 ? -20.016 -0.011 -10 1 81.69 1 MET B O 1
ATOM 1503 N N . ALA B 1 2 ? -18.25 1.014 -9.188 1 92.19 2 ALA B N 1
ATOM 1504 C CA . ALA B 1 2 ? -17.672 1.27 -10.5 1 92.19 2 ALA B CA 1
ATOM 1505 C C . ALA B 1 2 ? -17.406 -0.034 -11.25 1 92.19 2 ALA B C 1
ATOM 1507 O O . ALA B 1 2 ? -17.031 -1.041 -10.648 1 92.19 2 ALA B O 1
ATOM 1508 N N . THR B 1 3 ? -17.609 -0.044 -12.57 1 96.44 3 THR B N 1
ATOM 1509 C CA . THR B 1 3 ? -17.312 -1.207 -13.406 1 96.44 3 THR B CA 1
ATOM 1510 C C . THR B 1 3 ? -15.828 -1.31 -13.695 1 96.44 3 THR B C 1
ATOM 1512 O O . THR B 1 3 ? -15.078 -0.345 -13.5 1 96.44 3 THR B O 1
ATOM 1515 N N . THR B 1 4 ? -15.477 -2.465 -14.18 1 97.88 4 THR B N 1
ATOM 1516 C CA . THR B 1 4 ? -14.094 -2.674 -14.586 1 97.88 4 THR B CA 1
ATOM 1517 C C . THR B 1 4 ? -13.672 -1.628 -15.609 1 97.88 4 THR B C 1
ATOM 1519 O O . THR B 1 4 ? -12.609 -1.011 -15.477 1 97.88 4 THR B O 1
ATOM 1522 N N . SER B 1 5 ? -14.477 -1.454 -16.609 1 97.81 5 SER B N 1
ATOM 1523 C CA . SER B 1 5 ? -14.148 -0.506 -17.672 1 97.81 5 SER B CA 1
ATOM 1524 C C . SER B 1 5 ? -14.016 0.911 -17.125 1 97.81 5 SER B C 1
ATOM 1526 O O . SER B 1 5 ? -13.141 1.668 -17.562 1 97.81 5 SER B O 1
ATOM 1528 N N . GLU B 1 6 ? -14.883 1.292 -16.219 1 96.88 6 GLU B N 1
ATOM 1529 C CA . GLU B 1 6 ? -14.805 2.611 -15.602 1 96.88 6 GLU B CA 1
ATOM 1530 C C . GLU B 1 6 ? -13.508 2.777 -14.82 1 96.88 6 GLU B C 1
ATOM 1532 O O . GLU B 1 6 ? -12.883 3.84 -14.867 1 96.88 6 GLU B O 1
ATOM 1537 N N . ILE B 1 7 ? -13.164 1.719 -14.109 1 97.75 7 ILE B N 1
ATOM 1538 C CA . ILE B 1 7 ? -11.953 1.76 -13.297 1 97.75 7 ILE B CA 1
ATOM 1539 C C . ILE B 1 7 ? -10.727 1.842 -14.203 1 97.75 7 ILE B C 1
ATOM 1541 O O . ILE B 1 7 ? -9.82 2.646 -13.969 1 97.75 7 ILE B O 1
ATOM 1545 N N . VAL B 1 8 ? -10.695 0.992 -15.25 1 98.31 8 VAL B N 1
ATOM 1546 C CA . VAL B 1 8 ? -9.586 0.973 -16.203 1 98.31 8 VAL B CA 1
ATOM 1547 C C . VAL B 1 8 ? -9.398 2.363 -16.797 1 98.31 8 VAL B C 1
ATOM 1549 O O . VAL B 1 8 ? -8.273 2.855 -16.891 1 98.31 8 VAL B O 1
ATOM 1552 N N . ASN B 1 9 ? -10.461 2.941 -17.141 1 97.38 9 ASN B N 1
ATOM 1553 C CA . ASN B 1 9 ? -10.406 4.277 -17.719 1 97.38 9 ASN B CA 1
ATOM 1554 C C . ASN B 1 9 ? -9.969 5.316 -16.688 1 97.38 9 ASN B C 1
ATOM 1556 O O . ASN B 1 9 ? -9.07 6.117 -16.953 1 97.38 9 ASN B O 1
ATOM 1560 N N . LYS B 1 10 ? -10.594 5.324 -15.539 1 96.88 10 LYS B N 1
ATOM 1561 C CA . LYS B 1 10 ? -10.344 6.309 -14.484 1 96.88 10 LYS B CA 1
ATOM 1562 C C . LYS B 1 10 ? -8.883 6.277 -14.039 1 96.88 10 LYS B C 1
ATOM 1564 O O . LYS B 1 10 ? -8.289 7.324 -13.773 1 96.88 10 LYS B O 1
ATOM 1569 N N . LEU B 1 11 ? -8.352 5.062 -13.969 1 98 11 LEU B N 1
ATOM 1570 C CA . LEU B 1 11 ? -7.012 4.895 -13.414 1 98 11 LEU B CA 1
ATOM 1571 C C . LEU B 1 11 ? -5.984 4.703 -14.523 1 98 11 LEU B C 1
ATOM 1573 O O . LEU B 1 11 ? -4.816 4.406 -14.242 1 98 11 LEU B O 1
ATOM 1577 N N . ASN B 1 12 ? -6.387 4.863 -15.789 1 98.12 12 ASN B N 1
ATOM 1578 C CA . ASN B 1 12 ? -5.516 4.727 -16.953 1 98.12 12 ASN B CA 1
ATOM 1579 C C . ASN B 1 12 ? -4.727 3.424 -16.906 1 98.12 12 ASN B C 1
ATOM 1581 O O . ASN B 1 12 ? -3.502 3.43 -17.062 1 98.12 12 ASN B O 1
ATOM 1585 N N . LEU B 1 13 ? -5.434 2.355 -16.641 1 98.75 13 LEU B N 1
ATOM 1586 C CA . LEU B 1 13 ? -4.781 1.055 -16.531 1 98.75 13 LEU B CA 1
ATOM 1587 C C . LEU B 1 13 ? -4.473 0.481 -17.906 1 98.75 13 LEU B C 1
ATOM 1589 O O . LEU B 1 13 ? -5.242 0.675 -18.859 1 98.75 13 LEU B O 1
ATOM 1593 N N . GLN B 1 14 ? -3.348 -0.223 -18 1 98.62 14 GLN B N 1
ATOM 1594 C CA . GLN B 1 14 ? -2.932 -0.946 -19.203 1 98.62 14 GLN B CA 1
ATOM 1595 C C . GLN B 1 14 ? -2.779 -2.438 -18.922 1 98.62 14 GLN B C 1
ATOM 1597 O O . GLN B 1 14 ? -2.602 -2.842 -17.766 1 98.62 14 GLN B O 1
ATOM 1602 N N . PRO B 1 15 ? -2.877 -3.275 -19.984 1 98 15 PRO B N 1
ATOM 1603 C CA . PRO B 1 15 ? -2.676 -4.707 -19.766 1 98 15 PRO B CA 1
ATOM 1604 C C . PRO B 1 15 ? -1.309 -5.023 -19.156 1 98 15 PRO B C 1
ATOM 1606 O O . PRO B 1 15 ? -0.308 -4.41 -19.547 1 98 15 PRO B O 1
ATOM 1609 N N . HIS B 1 16 ? -1.29 -5.859 -18.234 1 97.25 16 HIS B N 1
ATOM 1610 C CA . HIS B 1 16 ? -0.045 -6.332 -17.641 1 97.25 16 HIS B CA 1
ATOM 1611 C C . HIS B 1 16 ? 0.408 -7.641 -18.266 1 97.25 16 HIS B C 1
ATOM 1613 O O . HIS B 1 16 ? -0.417 -8.508 -18.578 1 97.25 16 HIS B O 1
ATOM 1619 N N . PRO B 1 17 ? 1.7 -7.938 -18.375 1 94.12 17 PRO B N 1
ATOM 1620 C CA . PRO B 1 17 ? 2.211 -9.18 -18.953 1 94.12 17 PRO B CA 1
ATOM 1621 C C . PRO B 1 17 ? 1.741 -10.422 -18.219 1 94.12 17 PRO B C 1
ATOM 1623 O O . PRO B 1 17 ? 1.553 -11.477 -18.828 1 94.12 17 PRO B O 1
ATOM 1626 N N . GLU B 1 18 ? 1.544 -10.344 -17 1 95 18 GLU B N 1
ATOM 1627 C CA . GLU B 1 18 ? 1.16 -11.508 -16.203 1 95 18 GLU B CA 1
ATOM 1628 C C . GLU B 1 18 ? -0.356 -11.68 -16.188 1 95 18 GLU B C 1
ATOM 1630 O O . GLU B 1 18 ? -0.867 -12.641 -15.594 1 95 18 GLU B O 1
ATOM 1635 N N . GLY B 1 19 ? -1.115 -10.781 -16.734 1 97.12 19 GLY B N 1
ATOM 1636 C CA . GLY B 1 19 ? -2.568 -10.773 -16.672 1 97.12 19 GLY B CA 1
ATOM 1637 C C . GLY B 1 19 ? -3.129 -9.57 -15.938 1 97.12 19 GLY B C 1
ATOM 1638 O O . GLY B 1 19 ? -2.428 -8.938 -15.141 1 97.12 19 GLY B O 1
ATOM 1639 N N . GLY B 1 20 ? -4.316 -9.305 -16.219 1 98.31 20 GLY B N 1
ATOM 1640 C CA . GLY B 1 20 ? -4.965 -8.164 -15.594 1 98.31 20 GLY B CA 1
ATOM 1641 C C . GLY B 1 20 ? -4.531 -6.836 -16.188 1 98.31 20 GLY B C 1
ATOM 1642 O O . GLY B 1 20 ? -4.129 -6.77 -17.344 1 98.31 20 GLY B O 1
ATOM 1643 N N . PHE B 1 21 ? -4.754 -5.754 -15.375 1 98.88 21 PHE B N 1
ATOM 1644 C CA . PHE B 1 21 ? -4.426 -4.395 -15.781 1 98.88 21 PHE B CA 1
ATOM 1645 C C . PHE B 1 21 ? -3.652 -3.676 -14.68 1 98.88 21 PHE B C 1
ATOM 1647 O O . PHE B 1 21 ? -3.807 -3.992 -13.5 1 98.88 21 PHE B O 1
ATOM 1654 N N . TYR B 1 22 ? -2.836 -2.781 -15.117 1 98.88 22 TYR B N 1
ATOM 1655 C CA . TYR B 1 22 ? -2.074 -2.068 -14.102 1 98.88 22 TYR B CA 1
ATOM 1656 C C . TYR B 1 22 ? -1.701 -0.669 -14.57 1 98.88 22 TYR B C 1
ATOM 1658 O O . TYR B 1 22 ? -1.838 -0.351 -15.758 1 98.88 22 TYR B O 1
ATOM 1666 N N . SER B 1 23 ? -1.316 0.194 -13.703 1 98.81 23 SER B N 1
ATOM 1667 C CA . SER B 1 23 ? -0.642 1.463 -13.961 1 98.81 23 SER B CA 1
ATOM 1668 C C . SER B 1 23 ? 0.325 1.812 -12.836 1 98.81 23 SER B C 1
ATOM 1670 O O . SER B 1 23 ? 0.025 1.588 -11.656 1 98.81 23 SER B O 1
ATOM 1672 N N . GLU B 1 24 ? 1.495 2.236 -13.25 1 98.81 24 GLU B N 1
ATOM 1673 C CA . GLU B 1 24 ? 2.428 2.734 -12.25 1 98.81 24 GLU B CA 1
ATOM 1674 C C . GLU B 1 24 ? 2.023 4.121 -11.758 1 98.81 24 GLU B C 1
ATOM 1676 O O . GLU B 1 24 ? 1.828 5.035 -12.562 1 98.81 24 GLU B O 1
ATOM 1681 N N . THR B 1 25 ? 1.888 4.25 -10.43 1 98.81 25 THR B N 1
ATOM 1682 C CA . THR B 1 25 ? 1.395 5.5 -9.867 1 98.81 25 THR B CA 1
ATOM 1683 C C . THR B 1 25 ? 2.537 6.301 -9.242 1 98.81 25 THR B C 1
ATOM 1685 O O . THR B 1 25 ? 2.4 7.5 -9 1 98.81 25 THR B O 1
ATOM 1688 N N . PHE B 1 26 ? 3.586 5.617 -8.93 1 98.75 26 PHE B N 1
ATOM 1689 C CA . PHE B 1 26 ? 4.691 6.262 -8.234 1 98.75 26 PHE B CA 1
ATOM 1690 C C . PHE B 1 26 ? 5.992 5.508 -8.469 1 98.75 26 PHE B C 1
ATOM 1692 O O . PHE B 1 26 ? 6.012 4.277 -8.477 1 98.75 26 PHE B O 1
ATOM 1699 N N . ARG B 1 27 ? 7.059 6.203 -8.727 1 98.81 27 ARG B N 1
ATOM 1700 C CA . ARG B 1 27 ? 8.453 5.766 -8.75 1 98.81 27 ARG B CA 1
ATOM 1701 C C . ARG B 1 27 ? 9.352 6.77 -8.047 1 98.81 27 ARG B C 1
ATOM 1703 O O . ARG B 1 27 ? 9.43 7.934 -8.445 1 98.81 27 ARG B O 1
ATOM 1710 N N . ASP B 1 28 ? 10.016 6.32 -7.02 1 98.56 28 ASP B N 1
ATOM 1711 C CA . ASP B 1 28 ? 10.812 7.242 -6.211 1 98.56 28 ASP B CA 1
ATOM 1712 C C . ASP B 1 28 ? 12.266 7.27 -6.68 1 98.56 28 ASP B C 1
ATOM 1714 O O . ASP B 1 28 ? 13.07 6.426 -6.281 1 98.56 28 ASP B O 1
ATOM 1718 N N . THR B 1 29 ? 12.625 8.305 -7.375 1 97.62 29 THR B N 1
ATOM 1719 C CA . THR B 1 29 ? 13.977 8.422 -7.906 1 97.62 29 THR B CA 1
ATOM 1720 C C . THR B 1 29 ? 14.844 9.297 -7 1 97.62 29 THR B C 1
ATOM 1722 O O . THR B 1 29 ? 15.945 9.695 -7.379 1 97.62 29 THR B O 1
ATOM 1725 N N . SER B 1 30 ? 14.344 9.586 -5.789 1 96.19 30 SER B N 1
ATOM 1726 C CA . SER B 1 30 ? 15.117 10.406 -4.867 1 96.19 30 SER B CA 1
ATOM 1727 C C . SER B 1 30 ? 16.344 9.648 -4.348 1 96.19 30 SER B C 1
ATOM 1729 O O . SER B 1 30 ? 17.312 10.266 -3.902 1 96.19 30 SER B O 1
ATOM 1731 N N . VAL B 1 31 ? 16.219 8.359 -4.316 1 96.81 31 VAL B N 1
ATOM 1732 C CA . VAL B 1 31 ? 17.344 7.465 -4.016 1 96.81 31 VAL B CA 1
ATOM 1733 C C . VAL B 1 31 ? 17.5 6.445 -5.141 1 96.81 31 VAL B C 1
ATOM 1735 O O . VAL B 1 31 ? 16.547 5.73 -5.48 1 96.81 31 VAL B O 1
ATOM 1738 N N . VAL B 1 32 ? 18.641 6.414 -5.723 1 97.19 32 VAL B N 1
ATOM 1739 C CA . VAL B 1 32 ? 18.953 5.445 -6.766 1 97.19 32 VAL B CA 1
ATOM 1740 C C . VAL B 1 32 ? 19.891 4.371 -6.223 1 97.19 32 VAL B C 1
ATOM 1742 O O . VAL B 1 32 ? 20.922 4.684 -5.625 1 97.19 32 VAL B O 1
ATOM 1745 N N . LEU B 1 33 ? 19.469 3.154 -6.402 1 97.62 33 LEU B N 1
ATOM 1746 C CA . LEU B 1 33 ? 20.25 2.018 -5.906 1 97.62 33 LEU B CA 1
ATOM 1747 C C . LEU B 1 33 ? 21.016 1.347 -7.043 1 97.62 33 LEU B C 1
ATOM 1749 O O . LEU B 1 33 ? 20.406 0.895 -8.023 1 97.62 33 LEU B O 1
ATOM 1753 N N . SER B 1 34 ? 22.312 1.263 -6.832 1 96.56 34 SER B N 1
ATOM 1754 C CA . SER B 1 34 ? 23.141 0.618 -7.84 1 96.56 34 SER B CA 1
ATOM 1755 C C . SER B 1 34 ? 23.047 -0.901 -7.754 1 96.56 34 SER B C 1
ATOM 1757 O O . SER B 1 34 ? 23.031 -1.468 -6.656 1 96.56 34 SER B O 1
ATOM 1759 N N . SER B 1 35 ? 23.047 -1.511 -8.945 1 95.94 35 SER B N 1
ATOM 1760 C CA . SER B 1 35 ? 22.984 -2.969 -8.977 1 95.94 35 SER B CA 1
ATOM 1761 C C . SER B 1 35 ? 24.188 -3.584 -8.266 1 95.94 35 SER B C 1
ATOM 1763 O O . SER B 1 35 ? 24.078 -4.672 -7.691 1 95.94 35 SER B O 1
ATOM 1765 N N . SER B 1 36 ? 25.281 -2.854 -8.234 1 94.56 36 SER B N 1
ATOM 1766 C CA . SER B 1 36 ? 26.484 -3.367 -7.605 1 94.56 36 SER B CA 1
ATOM 1767 C C . SER B 1 36 ? 26.359 -3.41 -6.086 1 94.56 36 SER B C 1
ATOM 1769 O O . SER B 1 36 ? 27.094 -4.133 -5.414 1 94.56 36 SER B O 1
ATOM 1771 N N . GLN B 1 37 ? 25.406 -2.697 -5.59 1 91 37 GLN B N 1
ATOM 1772 C CA . GLN B 1 37 ? 25.219 -2.617 -4.148 1 91 37 GLN B CA 1
ATOM 1773 C C . GLN B 1 37 ? 24.031 -3.465 -3.703 1 91 37 GLN B C 1
ATOM 1775 O O . GLN B 1 37 ? 23.703 -3.525 -2.514 1 91 37 GLN B O 1
ATOM 1780 N N . LEU B 1 38 ? 23.375 -4.031 -4.652 1 96.88 38 LEU B N 1
ATOM 1781 C CA . LEU B 1 38 ? 22.203 -4.855 -4.395 1 96.88 38 LEU B CA 1
ATOM 1782 C C . LEU B 1 38 ? 22.531 -6.34 -4.531 1 96.88 38 LEU B C 1
ATOM 1784 O O . LEU B 1 38 ? 23.562 -6.695 -5.113 1 96.88 38 LEU B O 1
ATOM 1788 N N . PRO B 1 39 ? 21.656 -7.199 -3.863 1 96.38 39 PRO B N 1
ATOM 1789 C CA . PRO B 1 39 ? 21.828 -8.633 -4.121 1 96.38 39 PRO B CA 1
ATOM 1790 C C . PRO B 1 39 ? 21.906 -8.953 -5.613 1 96.38 39 PRO B C 1
ATOM 1792 O O . PRO B 1 39 ? 21.328 -8.242 -6.434 1 96.38 39 PRO B O 1
ATOM 1795 N N . SER B 1 40 ? 22.5 -10.086 -5.941 1 96.25 40 SER B N 1
ATOM 1796 C CA . SER B 1 40 ? 22.875 -10.398 -7.316 1 96.25 40 SER B CA 1
ATOM 1797 C C . SER B 1 40 ? 21.641 -10.617 -8.195 1 96.25 40 SER B C 1
ATOM 1799 O O . SER B 1 40 ? 21.734 -10.547 -9.422 1 96.25 40 SER B O 1
ATOM 1801 N N . GLU B 1 41 ? 20.531 -10.844 -7.594 1 96.25 41 GLU B N 1
ATOM 1802 C CA . GLU B 1 41 ? 19.312 -11.094 -8.359 1 96.25 41 GLU B CA 1
ATOM 1803 C C . GLU B 1 41 ? 18.797 -9.82 -9.016 1 96.25 41 GLU B C 1
ATOM 1805 O O . GLU B 1 41 ? 17.953 -9.875 -9.914 1 96.25 41 GLU B O 1
ATOM 1810 N N . TYR B 1 42 ? 19.234 -8.68 -8.484 1 97.94 42 TYR B N 1
ATOM 1811 C CA . TYR B 1 42 ? 18.906 -7.41 -9.125 1 97.94 42 TYR B CA 1
ATOM 1812 C C . TYR B 1 42 ? 19.828 -7.129 -10.297 1 97.94 42 TYR B C 1
ATOM 1814 O O . TYR B 1 42 ? 21.031 -6.938 -10.117 1 97.94 42 TYR B O 1
ATOM 1822 N N . LYS B 1 43 ? 19.266 -6.898 -11.484 1 97.88 43 LYS B N 1
ATOM 1823 C CA . LYS B 1 43 ? 20.078 -6.922 -12.695 1 97.88 43 LYS B CA 1
ATOM 1824 C C . LYS B 1 43 ? 20.469 -5.508 -13.125 1 97.88 43 LYS B C 1
ATOM 1826 O O . LYS B 1 43 ? 21.406 -5.32 -13.891 1 97.88 43 LYS B O 1
ATOM 1831 N N . VAL B 1 44 ? 19.672 -4.527 -12.711 1 98.19 44 VAL B N 1
ATOM 1832 C CA . VAL B 1 44 ? 19.906 -3.162 -13.172 1 98.19 44 VAL B CA 1
ATOM 1833 C C . VAL B 1 44 ? 19.781 -2.195 -12 1 98.19 44 VAL B C 1
ATOM 1835 O O . VAL B 1 44 ? 19.219 -2.541 -10.953 1 98.19 44 VAL B O 1
ATOM 1838 N N . ASP B 1 45 ? 20.422 -1 -12.188 1 98.31 45 ASP B N 1
ATOM 1839 C CA . ASP B 1 45 ? 20.156 0.088 -11.25 1 98.31 45 ASP B CA 1
ATOM 1840 C C . ASP B 1 45 ? 18.672 0.424 -11.203 1 98.31 45 ASP B C 1
ATOM 1842 O O . ASP B 1 45 ? 17.953 0.174 -12.172 1 98.31 45 ASP B O 1
ATOM 1846 N N . ARG B 1 46 ? 18.359 0.944 -10.078 1 98.06 46 ARG B N 1
ATOM 1847 C CA . ARG B 1 46 ? 16.938 1.218 -10.023 1 98.06 46 ARG B CA 1
ATOM 1848 C C . ARG B 1 46 ? 16.609 2.248 -8.945 1 98.06 46 ARG B C 1
ATOM 1850 O O . ARG B 1 46 ? 17.438 2.527 -8.078 1 98.06 46 ARG B O 1
ATOM 1857 N N . ALA B 1 47 ? 15.414 2.775 -9.047 1 98.38 47 ALA B N 1
ATOM 1858 C CA . ALA B 1 47 ? 14.852 3.645 -8.023 1 98.38 47 ALA B CA 1
ATOM 1859 C C . ALA B 1 47 ? 14.586 2.869 -6.734 1 98.38 47 ALA B C 1
ATOM 1861 O O . ALA B 1 47 ? 14.734 1.646 -6.695 1 98.38 47 ALA B O 1
ATOM 1862 N N . VAL B 1 48 ? 14.219 3.543 -5.68 1 98.44 48 VAL B N 1
ATOM 1863 C CA . VAL B 1 48 ? 14.141 2.898 -4.371 1 98.44 48 VAL B CA 1
ATOM 1864 C C . VAL B 1 48 ? 12.766 2.256 -4.191 1 98.44 48 VAL B C 1
ATOM 1866 O O . VAL B 1 48 ? 12.625 1.288 -3.441 1 98.44 48 VAL B O 1
ATOM 1869 N N . SER B 1 49 ? 11.812 2.738 -4.922 1 98.81 49 SER B N 1
ATOM 1870 C CA . SER B 1 49 ? 10.5 2.127 -4.723 1 98.81 49 SER B CA 1
ATOM 1871 C C . SER B 1 49 ? 9.57 2.424 -5.895 1 98.81 49 SER B C 1
ATOM 1873 O O . SER B 1 49 ? 9.766 3.4 -6.617 1 98.81 49 SER B O 1
ATOM 1875 N N . THR B 1 50 ? 8.602 1.595 -6.059 1 98.94 50 THR B N 1
ATOM 1876 C CA . THR B 1 50 ? 7.504 1.824 -6.988 1 98.94 50 THR B CA 1
ATOM 1877 C C . THR B 1 50 ? 6.168 1.426 -6.363 1 98.94 50 THR B C 1
ATOM 1879 O O . THR B 1 50 ? 6.129 0.594 -5.457 1 98.94 50 THR B O 1
ATOM 1882 N N . SER B 1 51 ? 5.121 2.025 -6.793 1 98.94 51 SER B N 1
ATOM 1883 C CA . SER B 1 51 ? 3.74 1.659 -6.488 1 98.94 51 SER B CA 1
ATOM 1884 C C . SER B 1 51 ? 2.906 1.545 -7.762 1 98.94 51 SER B C 1
ATOM 1886 O O . SER B 1 51 ? 3.096 2.316 -8.703 1 98.94 51 SER B O 1
ATOM 1888 N N . ILE B 1 52 ? 1.985 0.611 -7.773 1 98.94 52 ILE B N 1
ATOM 1889 C CA . ILE B 1 52 ? 1.078 0.478 -8.906 1 98.94 52 ILE B CA 1
ATOM 1890 C C . ILE B 1 52 ? -0.343 0.229 -8.406 1 98.94 52 ILE B C 1
ATOM 1892 O O . ILE B 1 52 ? -0.54 -0.181 -7.262 1 98.94 52 ILE B O 1
ATOM 1896 N N . TYR B 1 53 ? -1.312 0.482 -9.266 1 98.94 53 TYR B N 1
ATOM 1897 C CA . TYR B 1 53 ? -2.609 -0.186 -9.234 1 98.94 53 TYR B CA 1
ATOM 1898 C C . TYR B 1 53 ? -2.562 -1.504 -9.992 1 98.94 53 TYR B C 1
ATOM 1900 O O . TYR B 1 53 ? -1.854 -1.624 -11 1 98.94 53 TYR B O 1
ATOM 1908 N N . PHE B 1 54 ? -3.252 -2.398 -9.617 1 98.94 54 PHE B N 1
ATOM 1909 C CA . PHE B 1 54 ? -3.428 -3.666 -10.312 1 98.94 54 PHE B CA 1
ATOM 1910 C C . PHE B 1 54 ? -4.871 -4.141 -10.219 1 98.94 54 PHE B C 1
ATOM 1912 O O . PHE B 1 54 ? -5.445 -4.195 -9.125 1 98.94 54 PHE B O 1
ATOM 1919 N N . LEU B 1 55 ? -5.449 -4.383 -11.328 1 98.94 55 LEU B N 1
ATOM 1920 C CA . LEU B 1 55 ? -6.84 -4.812 -11.453 1 98.94 55 LEU B CA 1
ATOM 1921 C C . LEU B 1 55 ? -6.926 -6.203 -12.07 1 98.94 55 LEU B C 1
ATOM 1923 O O . LEU B 1 55 ? -6.344 -6.453 -13.125 1 98.94 55 LEU B O 1
ATOM 1927 N N . LEU B 1 56 ? -7.621 -7.066 -11.391 1 98.88 56 LEU B N 1
ATOM 1928 C CA . LEU B 1 56 ? -7.828 -8.414 -11.906 1 98.88 56 LEU B CA 1
ATOM 1929 C C . LEU B 1 56 ? -9.312 -8.734 -12.016 1 98.88 56 LEU B C 1
ATOM 1931 O O . LEU B 1 56 ? -9.953 -9.086 -11.023 1 98.88 56 LEU B O 1
ATOM 1935 N N . PRO B 1 57 ? -9.914 -8.648 -13.219 1 98.81 57 PRO B N 1
ATOM 1936 C CA . PRO B 1 57 ? -11.312 -9.031 -13.406 1 98.81 57 PRO B CA 1
ATOM 1937 C C . PRO B 1 57 ? -11.531 -10.539 -13.336 1 98.81 57 PRO B C 1
ATOM 1939 O O . PRO B 1 57 ? -10.617 -11.312 -13.617 1 98.81 57 PRO B O 1
ATOM 1942 N N . SER B 1 58 ? -12.742 -10.898 -12.922 1 98.62 58 SER B N 1
ATOM 1943 C CA . SER B 1 58 ? -13.117 -12.312 -13 1 98.62 58 SER B CA 1
ATOM 1944 C C . SER B 1 58 ? -12.797 -12.891 -14.375 1 98.62 58 SER B C 1
ATOM 1946 O O . SER B 1 58 ? -12.938 -12.203 -15.391 1 98.62 58 SER B O 1
ATOM 1948 N N . GLY B 1 59 ? -12.336 -14.109 -14.367 1 98.06 59 GLY B N 1
ATOM 1949 C CA . GLY B 1 59 ? -11.977 -14.758 -15.609 1 98.06 59 GLY B CA 1
ATOM 1950 C C . GLY B 1 59 ? -10.516 -14.586 -15.977 1 98.06 59 GLY B C 1
ATOM 1951 O O . GLY B 1 59 ? -10.016 -15.242 -16.891 1 98.06 59 GLY B O 1
ATOM 1952 N N . ASN B 1 60 ? -9.82 -13.695 -15.305 1 98.12 60 ASN B N 1
ATOM 1953 C CA . ASN B 1 60 ? -8.398 -13.477 -15.508 1 98.12 60 ASN B CA 1
ATOM 1954 C C . ASN B 1 60 ? -7.574 -13.984 -14.328 1 98.12 60 ASN B C 1
ATOM 1956 O O . ASN B 1 60 ? -8.117 -14.219 -13.242 1 98.12 60 ASN B O 1
ATOM 1960 N N . VAL B 1 61 ? -6.305 -14.242 -14.547 1 98.5 61 VAL B N 1
ATOM 1961 C CA . VAL B 1 61 ? -5.367 -14.617 -13.492 1 98.5 61 VAL B CA 1
ATOM 1962 C C . VAL B 1 61 ? -4.086 -13.797 -13.617 1 98.5 61 VAL B C 1
ATOM 1964 O O . VAL B 1 61 ? -3.832 -13.195 -14.656 1 98.5 61 VAL B O 1
ATOM 1967 N N . SER B 1 62 ? -3.398 -13.648 -12.562 1 98.81 62 SER B N 1
ATOM 1968 C CA . SER B 1 62 ? -2.004 -13.219 -12.562 1 98.81 62 SER B CA 1
ATOM 1969 C C . SER B 1 62 ? -1.056 -14.414 -12.594 1 98.81 62 SER B C 1
ATOM 1971 O O . SER B 1 62 ? -0.975 -15.172 -11.633 1 98.81 62 SER B O 1
ATOM 1973 N N . LEU B 1 63 ? -0.328 -14.555 -13.656 1 98.88 63 LEU B N 1
ATOM 1974 C CA . LEU B 1 63 ? 0.507 -15.727 -13.883 1 98.88 63 LEU B CA 1
ATOM 1975 C C . LEU B 1 63 ? 1.652 -15.781 -12.875 1 98.88 63 LEU B C 1
ATOM 1977 O O . LEU B 1 63 ? 2.145 -14.742 -12.43 1 98.88 63 LEU B O 1
ATOM 1981 N N . LEU B 1 64 ? 2.062 -17 -12.578 1 98.88 64 LEU B N 1
ATOM 1982 C CA . LEU B 1 64 ? 3.189 -17.203 -11.68 1 98.88 64 LEU B CA 1
ATOM 1983 C C . LEU B 1 64 ? 4.449 -16.547 -12.211 1 98.88 64 LEU B C 1
ATOM 1985 O O . LEU B 1 64 ? 4.84 -16.766 -13.359 1 98.88 64 LEU B O 1
ATOM 1989 N N . HIS B 1 65 ? 5.027 -15.727 -11.398 1 98.81 65 HIS B N 1
ATOM 1990 C CA . HIS B 1 65 ? 6.238 -14.984 -11.719 1 98.81 65 HIS B CA 1
ATOM 1991 C C . HIS B 1 65 ? 7.09 -14.75 -10.477 1 98.81 65 HIS B C 1
ATOM 1993 O O . HIS B 1 65 ? 6.66 -15.047 -9.359 1 98.81 65 HIS B O 1
ATOM 1999 N N . ARG B 1 66 ? 8.266 -14.359 -10.664 1 98.5 66 ARG B N 1
ATOM 2000 C CA . ARG B 1 66 ? 9.219 -14.109 -9.586 1 98.5 66 ARG B CA 1
ATOM 2001 C C . ARG B 1 66 ? 9.969 -12.805 -9.805 1 98.5 66 ARG B C 1
ATOM 2003 O O . ARG B 1 66 ? 10.305 -12.461 -10.938 1 98.5 66 ARG B O 1
ATOM 2010 N N . ILE B 1 67 ? 10.156 -12.07 -8.75 1 98.56 67 ILE B N 1
ATOM 2011 C CA . ILE B 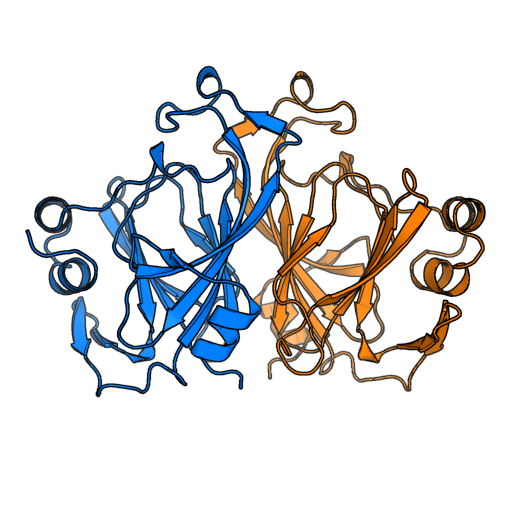1 67 ? 10.922 -10.836 -8.742 1 98.56 67 ILE B CA 1
ATOM 2012 C C . ILE B 1 67 ? 11.859 -10.812 -7.531 1 98.56 67 ILE B C 1
ATOM 2014 O O . ILE B 1 67 ? 11.609 -11.492 -6.531 1 98.56 67 ILE B O 1
ATOM 2018 N N . PRO B 1 68 ? 12.945 -10.047 -7.613 1 98.25 68 PRO B N 1
ATOM 2019 C CA . PRO B 1 68 ? 13.93 -10.086 -6.527 1 98.25 68 PRO B CA 1
ATOM 2020 C C . PRO B 1 68 ? 13.516 -9.242 -5.324 1 98.25 68 PRO B C 1
ATOM 2022 O O . PRO B 1 68 ? 14.109 -9.359 -4.254 1 98.25 68 PRO B O 1
ATOM 2025 N N . CYS B 1 69 ? 12.562 -8.359 -5.469 1 98.38 69 CYS B N 1
ATOM 2026 C CA . CYS B 1 69 ? 12.109 -7.543 -4.344 1 98.38 69 CYS B CA 1
ATOM 2027 C C . CYS B 1 69 ? 10.867 -8.141 -3.707 1 98.38 69 CYS B C 1
ATOM 2029 O O . CYS B 1 69 ? 10.148 -8.914 -4.344 1 98.38 69 CYS B O 1
ATOM 2031 N N . ALA B 1 70 ? 10.695 -7.887 -2.428 1 98.62 70 ALA B N 1
ATOM 2032 C CA . ALA B 1 70 ? 9.391 -8.172 -1.82 1 98.62 70 ALA B CA 1
ATOM 2033 C C . ALA B 1 70 ? 8.297 -7.301 -2.436 1 98.62 70 ALA B C 1
ATOM 2035 O O . ALA B 1 70 ? 8.57 -6.199 -2.92 1 98.62 70 ALA B O 1
ATOM 2036 N N . GLU B 1 71 ? 7.168 -7.812 -2.51 1 98.88 71 GLU B N 1
ATOM 2037 C CA . GLU B 1 71 ? 6.02 -7.07 -3.018 1 98.88 71 GLU B CA 1
ATOM 2038 C C . GLU B 1 71 ? 4.879 -7.055 -2.002 1 98.88 71 GLU B C 1
ATOM 2040 O O . GLU B 1 71 ? 4.379 -8.109 -1.604 1 98.88 71 GLU B O 1
ATOM 2045 N N . THR B 1 72 ? 4.492 -5.895 -1.549 1 98.94 72 THR B N 1
ATOM 2046 C CA . THR B 1 72 ? 3.361 -5.754 -0.636 1 98.94 72 THR B CA 1
ATOM 2047 C C . THR B 1 72 ? 2.076 -5.465 -1.406 1 98.94 72 THR B C 1
ATOM 2049 O O . THR B 1 72 ? 2.023 -4.527 -2.205 1 98.94 72 THR B O 1
ATOM 2052 N N . TRP B 1 73 ? 1.06 -6.289 -1.188 1 98.94 73 TRP B N 1
ATOM 2053 C CA . TRP B 1 73 ? -0.258 -6.172 -1.805 1 98.94 73 TRP B CA 1
ATOM 2054 C C . TRP B 1 73 ? -1.23 -5.453 -0.874 1 98.94 73 TRP B C 1
ATOM 2056 O O . TRP B 1 73 ? -1.237 -5.695 0.335 1 98.94 73 TRP B O 1
ATOM 2066 N N . HIS B 1 74 ? -2.029 -4.582 -1.394 1 98.94 74 HIS B N 1
ATOM 2067 C CA . HIS B 1 74 ? -3.029 -3.793 -0.684 1 98.94 74 HIS B CA 1
ATOM 2068 C C . HIS B 1 74 ? -4.414 -3.975 -1.302 1 98.94 74 HIS B C 1
ATOM 2070 O O . HIS B 1 74 ? -4.645 -3.57 -2.443 1 98.94 74 HIS B O 1
ATOM 2076 N N . PHE B 1 75 ? -5.363 -4.516 -0.589 1 98.88 75 PHE B N 1
ATOM 2077 C CA . PHE B 1 75 ? -6.699 -4.703 -1.135 1 98.88 75 PHE B CA 1
ATOM 2078 C C . PHE B 1 75 ? -7.496 -3.404 -1.07 1 98.88 75 PHE B C 1
ATOM 2080 O O . PHE B 1 75 ? -7.582 -2.775 -0.015 1 98.88 75 PHE B O 1
ATOM 2087 N N . TYR B 1 76 ? -8.117 -3.047 -2.184 1 98.5 76 TYR B N 1
ATOM 2088 C CA . TYR B 1 76 ? -8.852 -1.786 -2.23 1 98.5 76 TYR B CA 1
ATOM 2089 C C . TYR B 1 76 ? -10.344 -2.027 -2.432 1 98.5 76 TYR B C 1
ATOM 2091 O O . TYR B 1 76 ? -11.156 -1.677 -1.573 1 98.5 76 TYR B O 1
ATOM 2099 N N . LEU B 1 77 ? -10.68 -2.637 -3.605 1 97.5 77 LEU B N 1
ATOM 2100 C CA . LEU B 1 77 ? -12.078 -2.729 -3.992 1 97.5 77 LEU B CA 1
ATOM 2101 C C . LEU B 1 77 ? -12.383 -4.09 -4.605 1 97.5 77 LEU B C 1
ATOM 2103 O O . LEU B 1 77 ? -11.508 -4.715 -5.211 1 97.5 77 LEU B O 1
ATOM 2107 N N . GLY B 1 78 ? -13.695 -4.422 -4.531 1 97.88 78 GLY B N 1
ATOM 2108 C CA . GLY B 1 78 ? -14.195 -5.594 -5.227 1 97.88 78 GLY B CA 1
ATOM 2109 C C . GLY B 1 78 ? -14.227 -6.836 -4.359 1 97.88 78 GLY B C 1
ATOM 2110 O O . GLY B 1 78 ? -14.617 -6.777 -3.193 1 97.88 78 GLY B O 1
ATOM 2111 N N . GLU B 1 79 ? -13.906 -7.941 -5.031 1 98.31 79 GLU B N 1
ATOM 2112 C CA . GLU B 1 79 ? -13.984 -9.242 -4.379 1 98.31 79 GLU B CA 1
ATOM 2113 C C . GLU B 1 79 ? -12.594 -9.75 -3.984 1 98.31 79 GLU B C 1
ATOM 2115 O O . GLU B 1 79 ? -11.586 -9.305 -4.535 1 98.31 79 GLU B O 1
ATOM 2120 N N . PRO B 1 80 ? -12.555 -10.648 -3.033 1 98.56 80 PRO B N 1
ATOM 2121 C CA . PRO B 1 80 ? -11.266 -11.133 -2.541 1 98.56 80 PRO B CA 1
ATOM 2122 C C . PRO B 1 80 ? -10.398 -11.742 -3.645 1 98.56 80 PRO B C 1
ATOM 2124 O O . PRO B 1 80 ? -10.93 -12.266 -4.629 1 98.56 80 PRO B O 1
ATOM 2127 N N . LEU B 1 81 ? -9.164 -11.609 -3.457 1 98.69 81 LEU B N 1
ATOM 2128 C CA . LEU B 1 81 ? -8.109 -12.141 -4.32 1 98.69 81 LEU B CA 1
ATOM 2129 C C . LEU B 1 81 ? -7.266 -13.172 -3.578 1 98.69 81 LEU B C 1
ATOM 2131 O O . LEU B 1 81 ? -6.898 -12.961 -2.42 1 98.69 81 LEU B O 1
ATOM 2135 N N . THR B 1 82 ? -6.973 -14.336 -4.211 1 98.62 82 THR B N 1
ATOM 2136 C CA . THR B 1 82 ? -6.09 -15.336 -3.617 1 98.62 82 THR B CA 1
ATOM 2137 C C . THR B 1 82 ? -4.699 -15.266 -4.242 1 98.62 82 THR B C 1
ATOM 2139 O O . THR B 1 82 ? -4.562 -15.297 -5.469 1 98.62 82 THR B O 1
ATOM 2142 N N . ILE B 1 83 ? -3.695 -15.172 -3.393 1 98.81 83 ILE B N 1
ATOM 2143 C CA . ILE B 1 83 ? -2.303 -15.219 -3.822 1 98.81 83 ILE B CA 1
ATOM 2144 C C . ILE B 1 83 ? -1.731 -16.609 -3.568 1 98.81 83 ILE B C 1
ATOM 2146 O O . ILE B 1 83 ? -1.83 -17.141 -2.457 1 98.81 83 ILE B O 1
ATOM 2150 N N . LEU B 1 84 ? -1.207 -17.234 -4.602 1 98.62 84 LEU B N 1
ATOM 2151 C CA . LEU B 1 84 ? -0.455 -18.484 -4.477 1 98.62 84 LEU B CA 1
ATOM 2152 C C . LEU B 1 84 ? 1.043 -18.203 -4.41 1 98.62 84 LEU B C 1
ATOM 2154 O O . LEU B 1 84 ? 1.582 -17.484 -5.246 1 98.62 84 LEU B O 1
ATOM 2158 N N . GLU B 1 85 ? 1.687 -18.75 -3.447 1 98.81 85 GLU B N 1
ATOM 2159 C CA . GLU B 1 85 ? 3.139 -18.672 -3.318 1 98.81 85 GLU B CA 1
ATOM 2160 C C . GLU B 1 85 ? 3.762 -20.062 -3.355 1 98.81 85 GLU B C 1
ATOM 2162 O O . GLU B 1 85 ? 3.271 -20.984 -2.701 1 98.81 85 GLU B O 1
ATOM 2167 N N . LEU B 1 86 ? 4.785 -20.25 -4.117 1 98.75 86 LEU B N 1
ATOM 2168 C CA . LEU B 1 86 ? 5.621 -21.453 -4.168 1 98.75 86 LEU B CA 1
ATOM 2169 C C . LEU B 1 86 ? 7.066 -21.109 -3.807 1 98.75 86 LEU B C 1
ATOM 2171 O O . LEU B 1 86 ? 7.781 -20.5 -4.598 1 98.75 86 LEU B O 1
ATOM 2175 N N . ASN B 1 87 ? 7.465 -21.484 -2.629 1 98.19 87 ASN B N 1
ATOM 2176 C CA . ASN B 1 87 ? 8.812 -21.203 -2.148 1 98.19 87 ASN B CA 1
ATOM 2177 C C . ASN B 1 87 ? 9.766 -22.359 -2.453 1 98.19 87 ASN B C 1
ATOM 2179 O O . ASN B 1 87 ? 9.711 -23.406 -1.796 1 98.19 87 ASN B O 1
ATOM 2183 N N . GLU B 1 88 ? 10.625 -22.203 -3.334 1 96.5 88 GLU B N 1
ATOM 2184 C CA . GLU B 1 88 ? 11.516 -23.266 -3.773 1 96.5 88 GLU B CA 1
ATOM 2185 C C . GLU B 1 88 ? 12.516 -23.64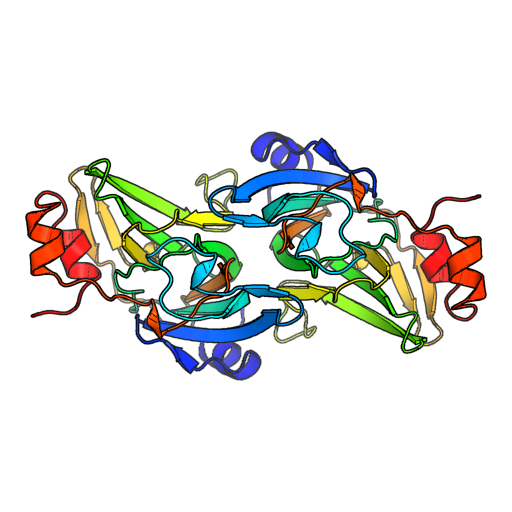1 -2.684 1 96.5 88 GLU B C 1
ATOM 2187 O O . GLU B 1 88 ? 12.984 -24.781 -2.619 1 96.5 88 GLU B O 1
ATOM 2192 N N . LYS B 1 89 ? 12.914 -22.703 -1.923 1 95.25 89 LYS B N 1
ATOM 2193 C CA . LYS B 1 89 ? 13.906 -22.938 -0.882 1 95.25 89 LYS B CA 1
ATOM 2194 C C . LYS B 1 89 ? 13.344 -23.828 0.226 1 95.25 89 LYS B C 1
ATOM 2196 O O . LYS B 1 89 ? 14.031 -24.719 0.73 1 95.25 89 LYS B O 1
ATOM 2201 N N . THR B 1 90 ? 12.102 -23.609 0.572 1 95.5 90 THR B N 1
ATOM 2202 C CA . THR B 1 90 ? 11.523 -24.328 1.705 1 95.5 90 THR B CA 1
ATOM 2203 C C . THR B 1 90 ? 10.586 -25.422 1.227 1 95.5 90 THR B C 1
ATOM 2205 O O . THR B 1 90 ? 10.219 -26.312 1.999 1 95.5 90 THR B O 1
ATOM 2208 N N . GLY B 1 91 ? 10.117 -25.344 -0 1 95.19 91 GLY B N 1
ATOM 2209 C CA . GLY B 1 91 ? 9.125 -26.266 -0.526 1 95.19 91 GLY B CA 1
ATOM 2210 C C . GLY B 1 91 ? 7.703 -25.922 -0.122 1 95.19 91 GLY B C 1
ATOM 2211 O O . GLY B 1 91 ? 6.758 -26.609 -0.503 1 95.19 91 GLY B O 1
ATOM 2212 N N . GLN B 1 92 ? 7.562 -24.875 0.54 1 95.81 92 GLN B N 1
ATOM 2213 C CA . GLN B 1 92 ? 6.262 -24.484 1.073 1 95.81 92 GLN B CA 1
ATOM 2214 C C . GLN B 1 92 ? 5.371 -23.891 -0.018 1 95.81 92 GLN B C 1
ATOM 2216 O O . GLN B 1 92 ? 5.848 -23.141 -0.876 1 95.81 92 GLN B O 1
ATOM 2221 N N . VAL B 1 93 ? 4.125 -24.297 0.009 1 97 93 VAL B N 1
ATOM 2222 C CA . VAL B 1 93 ? 3.07 -23.719 -0.816 1 97 93 VAL B CA 1
ATOM 2223 C C . VAL B 1 93 ? 2.047 -23.016 0.071 1 97 93 VAL B C 1
ATOM 2225 O O . VAL B 1 93 ? 1.596 -23.562 1.074 1 97 93 VAL B O 1
ATOM 2228 N N . LYS B 1 94 ? 1.743 -21.812 -0.287 1 97.06 94 LYS B N 1
ATOM 2229 C CA . LYS B 1 94 ? 0.862 -21.016 0.555 1 97.06 94 LYS B CA 1
ATOM 2230 C C . LYS B 1 94 ? -0.203 -20.312 -0.279 1 97.06 94 LYS B C 1
ATOM 2232 O O . LYS B 1 94 ? 0.097 -19.75 -1.338 1 97.06 94 LYS B O 1
ATOM 2237 N N . LEU B 1 95 ? -1.485 -20.391 0.147 1 97.19 95 LEU B N 1
ATOM 2238 C CA . LEU B 1 95 ? -2.584 -19.594 -0.379 1 97.19 95 LEU B CA 1
ATOM 2239 C C . LEU B 1 95 ? -3.004 -18.516 0.623 1 97.19 95 LEU B C 1
ATOM 2241 O O . LEU B 1 95 ? -3.301 -18.828 1.779 1 97.19 95 LEU B O 1
ATOM 2245 N N . THR B 1 96 ? -2.965 -17.312 0.228 1 98 96 THR B N 1
ATOM 2246 C CA . THR B 1 96 ? -3.369 -16.203 1.072 1 98 96 THR B CA 1
ATOM 2247 C C . THR B 1 96 ? -4.535 -15.445 0.446 1 98 96 THR B C 1
ATOM 2249 O O . THR B 1 96 ? -4.473 -15.055 -0.721 1 98 96 THR B O 1
ATOM 2252 N N . SER B 1 97 ? -5.605 -15.258 1.165 1 98.06 97 SER B N 1
ATOM 2253 C CA . SER B 1 97 ? -6.742 -14.477 0.684 1 98.06 97 SER B CA 1
ATOM 2254 C C . SER B 1 97 ? -6.637 -13.023 1.112 1 98.06 97 SER B C 1
ATOM 2256 O O . SER B 1 97 ? -6.625 -12.719 2.307 1 98.06 97 SER B O 1
ATOM 2258 N N . ILE B 1 98 ? -6.531 -12.141 0.165 1 98.44 98 ILE B N 1
ATOM 2259 C CA . ILE B 1 98 ? -6.59 -10.719 0.484 1 98.44 98 ILE B CA 1
ATOM 2260 C C . ILE B 1 98 ? -7.977 -10.172 0.16 1 98.44 98 ILE B C 1
ATOM 2262 O O . ILE B 1 98 ? -8.562 -10.523 -0.868 1 98.44 98 ILE B O 1
ATOM 2266 N N . GLY B 1 99 ? -8.547 -9.438 1.061 1 98.19 99 GLY B N 1
ATOM 2267 C CA . GLY B 1 99 ? -9.914 -8.93 0.982 1 98.19 99 GLY B CA 1
ATOM 2268 C C . GLY B 1 99 ? -10.305 -8.086 2.182 1 98.19 99 GLY B C 1
ATOM 2269 O O . GLY B 1 99 ? -9.469 -7.789 3.037 1 98.19 99 GLY B O 1
ATOM 2270 N N . SER B 1 100 ? -11.555 -7.762 2.242 1 96.56 100 SER B N 1
ATOM 2271 C CA . SER B 1 100 ? -11.992 -6.766 3.219 1 96.56 100 SER B CA 1
ATOM 2272 C C . SER B 1 100 ? -12.641 -7.43 4.426 1 96.56 100 SER B C 1
ATOM 2274 O O . SER B 1 100 ? -12.992 -6.754 5.398 1 96.56 100 SER B O 1
ATOM 2276 N N . ASP B 1 101 ? -12.789 -8.703 4.41 1 95.75 101 ASP B N 1
ATOM 2277 C CA . ASP B 1 101 ? -13.422 -9.383 5.535 1 95.75 101 ASP B CA 1
ATOM 2278 C C . ASP B 1 101 ? -12.383 -9.844 6.555 1 95.75 101 ASP B C 1
ATOM 2280 O O . ASP B 1 101 ? -12.07 -11.031 6.645 1 95.75 101 ASP B O 1
ATOM 2284 N N . LEU B 1 102 ? -12.047 -8.938 7.371 1 93.12 102 LEU B N 1
ATOM 2285 C CA . LEU B 1 102 ? -10.977 -9.133 8.352 1 93.12 102 LEU B CA 1
ATOM 2286 C C . LEU B 1 102 ? -11.391 -10.156 9.398 1 93.12 102 LEU B C 1
ATOM 2288 O O . LEU B 1 102 ? -10.578 -10.984 9.82 1 93.12 102 LEU B O 1
ATOM 2292 N N . VAL B 1 103 ? -12.531 -10.078 9.859 1 89 103 VAL B N 1
ATOM 2293 C CA . VAL B 1 103 ? -12.953 -10.828 11.031 1 89 103 VAL B CA 1
ATOM 2294 C C . VAL B 1 103 ? -13.648 -12.125 10.602 1 89 103 VAL B C 1
ATOM 2296 O O . VAL B 1 103 ? -13.352 -13.195 11.133 1 89 103 VAL B O 1
ATOM 2299 N N . GLY B 1 104 ? -14.492 -12.109 9.586 1 89.69 104 GLY B N 1
ATOM 2300 C CA . GLY B 1 104 ? -15.258 -13.266 9.156 1 89.69 104 GLY B CA 1
ATOM 2301 C C . GLY B 1 104 ? -14.414 -14.312 8.445 1 89.69 104 GLY B C 1
ATOM 2302 O O . GLY B 1 104 ? -14.141 -15.375 9 1 89.69 104 GLY B O 1
ATOM 2303 N N . ASP B 1 105 ? -13.844 -13.961 7.379 1 91.75 105 ASP B N 1
ATOM 2304 C CA . ASP B 1 105 ? -13.109 -14.898 6.539 1 91.75 105 ASP B CA 1
ATOM 2305 C C . ASP B 1 105 ? -11.602 -14.766 6.758 1 91.75 105 ASP B C 1
ATOM 2307 O O . ASP B 1 105 ? -10.805 -15.344 6.012 1 91.75 105 ASP B O 1
ATOM 2311 N N . ASN B 1 106 ? -11.25 -13.938 7.73 1 93.94 106 ASN B N 1
ATOM 2312 C CA . ASN B 1 106 ? -9.844 -13.75 8.07 1 93.94 106 ASN B CA 1
ATOM 2313 C C . ASN B 1 106 ? -9.023 -13.312 6.863 1 93.94 106 ASN B C 1
ATOM 2315 O O . ASN B 1 106 ? -7.91 -13.789 6.656 1 93.94 106 ASN B O 1
ATOM 2319 N N . GLN B 1 107 ? -9.648 -12.562 5.984 1 97.25 107 GLN B N 1
ATOM 2320 C CA . GLN B 1 107 ? -8.953 -11.969 4.848 1 97.25 107 GLN B CA 1
ATOM 2321 C C . GLN B 1 107 ? -7.973 -10.891 5.309 1 97.25 107 GLN B C 1
ATOM 2323 O O . GLN B 1 107 ? -8.125 -10.328 6.391 1 97.25 107 GLN B O 1
ATOM 2328 N N . GLN B 1 108 ? -6.965 -10.75 4.551 1 98.06 108 GLN B N 1
ATOM 2329 C CA . GLN B 1 108 ? -5.953 -9.75 4.875 1 98.06 108 GLN B CA 1
ATOM 2330 C C . GLN B 1 108 ? -6.078 -8.531 3.965 1 98.06 108 GLN B C 1
ATOM 2332 O O . GLN B 1 108 ? -6.234 -8.672 2.75 1 98.06 108 GLN B O 1
ATOM 2337 N N . LEU B 1 109 ? -6.027 -7.344 4.527 1 98.5 109 LEU B N 1
ATOM 2338 C CA . LEU B 1 109 ? -6.066 -6.109 3.752 1 98.5 109 LEU B CA 1
ATOM 2339 C C . LEU B 1 109 ? -4.699 -5.801 3.148 1 98.5 109 LEU B C 1
ATOM 2341 O O . LEU B 1 109 ? -4.605 -5.117 2.125 1 98.5 109 LEU B O 1
ATOM 2345 N N . GLN B 1 110 ? -3.67 -6.262 3.787 1 98.88 110 GLN B N 1
ATOM 2346 C CA . GLN B 1 110 ? -2.273 -6.066 3.418 1 98.88 110 GLN B CA 1
ATOM 2347 C C . GLN B 1 110 ? -1.479 -7.359 3.564 1 98.88 110 GLN B C 1
ATOM 2349 O O . GLN B 1 110 ? -1.626 -8.078 4.559 1 98.88 110 GLN B O 1
ATOM 2354 N N . TYR B 1 111 ? -0.708 -7.66 2.561 1 98.81 111 TYR B N 1
ATOM 2355 C CA . TYR B 1 111 ? 0.119 -8.859 2.611 1 98.81 111 TYR B CA 1
ATOM 2356 C C . TYR B 1 111 ? 1.395 -8.68 1.797 1 98.81 111 TYR B C 1
ATOM 2358 O O . TYR B 1 111 ? 1.368 -8.094 0.712 1 98.81 111 TYR B O 1
ATOM 2366 N N . THR B 1 112 ? 2.52 -9.164 2.307 1 98.94 112 THR B N 1
ATOM 2367 C CA . THR B 1 112 ? 3.785 -9.047 1.589 1 98.94 112 THR B CA 1
ATOM 2368 C C . THR B 1 112 ? 4.262 -10.414 1.105 1 98.94 112 THR B C 1
ATOM 2370 O O . THR B 1 112 ? 4.473 -11.328 1.908 1 98.94 112 THR B O 1
ATOM 2373 N N . VAL B 1 113 ? 4.414 -10.578 -0.204 1 98.81 113 VAL B N 1
ATOM 2374 C CA . VAL B 1 113 ? 5.09 -11.727 -0.788 1 98.81 113 VAL B CA 1
ATOM 2375 C C . VAL B 1 113 ? 6.602 -11.57 -0.642 1 98.81 113 VAL B C 1
ATOM 2377 O O . VAL B 1 113 ? 7.164 -10.547 -1.035 1 98.81 113 VAL B O 1
ATOM 2380 N N . PRO B 1 114 ? 7.301 -12.57 -0.1 1 98.06 114 PRO B N 1
ATOM 2381 C CA . PRO B 1 114 ? 8.75 -12.445 0.079 1 98.06 114 PRO B CA 1
ATOM 2382 C C . PRO B 1 114 ? 9.508 -12.43 -1.246 1 98.06 114 PRO B C 1
ATOM 2384 O O . PRO B 1 114 ? 8.953 -12.812 -2.283 1 98.06 114 PRO B O 1
ATOM 2387 N N . ARG B 1 115 ? 10.773 -11.961 -1.169 1 97.62 115 ARG B N 1
ATOM 2388 C CA . ARG B 1 115 ? 11.664 -11.906 -2.324 1 97.62 115 ARG B CA 1
ATOM 2389 C C . ARG B 1 115 ? 11.914 -13.297 -2.893 1 97.62 115 ARG B C 1
ATOM 2391 O O . ARG B 1 115 ? 12.039 -14.266 -2.143 1 97.62 115 ARG B O 1
ATOM 2398 N N . ASN B 1 116 ? 11.898 -13.383 -4.168 1 97.81 116 ASN B N 1
ATOM 2399 C CA . ASN B 1 116 ? 12.359 -14.539 -4.938 1 97.81 116 ASN B CA 1
ATOM 2400 C C . ASN B 1 116 ? 11.438 -15.734 -4.758 1 97.81 116 ASN B C 1
ATOM 2402 O O . ASN B 1 116 ? 11.844 -16.875 -4.984 1 97.81 116 ASN B O 1
ATOM 2406 N N . VAL B 1 117 ? 10.258 -15.516 -4.277 1 98.5 117 VAL B N 1
ATOM 2407 C CA . VAL B 1 117 ? 9.219 -16.547 -4.211 1 98.5 117 VAL B CA 1
ATOM 2408 C C . VAL B 1 117 ? 8.344 -16.469 -5.457 1 98.5 117 VAL B C 1
ATOM 2410 O O . VAL B 1 117 ? 8.008 -15.383 -5.93 1 98.5 117 VAL B O 1
ATOM 2413 N N . TRP B 1 118 ? 8.07 -17.656 -6.039 1 98.88 118 TRP B N 1
ATOM 2414 C CA . TRP B 1 118 ? 7.102 -17.672 -7.129 1 98.88 118 TRP B CA 1
ATOM 2415 C C . TRP B 1 118 ? 5.703 -17.344 -6.625 1 98.88 118 TRP B C 1
ATOM 2417 O O . TRP B 1 118 ? 5.238 -17.922 -5.641 1 98.88 118 TRP B O 1
ATOM 2427 N N . PHE B 1 119 ? 5.043 -16.391 -7.297 1 98.94 119 PHE B N 1
ATOM 2428 C CA . PHE B 1 119 ? 3.688 -16.109 -6.848 1 98.94 119 PHE B CA 1
ATOM 2429 C C . PHE B 1 119 ? 2.807 -15.688 -8.016 1 98.94 119 PHE B C 1
ATOM 2431 O O . PHE B 1 119 ? 3.307 -15.227 -9.047 1 98.94 119 PHE B O 1
ATOM 2438 N N . GLY B 1 120 ? 1.602 -15.961 -7.969 1 98.81 120 GLY B N 1
ATOM 2439 C CA . GLY B 1 120 ? 0.492 -15.562 -8.82 1 98.81 120 GLY B CA 1
ATOM 2440 C C . GLY B 1 120 ? -0.792 -15.32 -8.055 1 98.81 120 GLY B C 1
ATOM 2441 O O . GLY B 1 120 ? -0.808 -15.383 -6.82 1 98.81 120 GLY B O 1
ATOM 2442 N N . ALA B 1 121 ? -1.837 -14.984 -8.758 1 98.88 121 ALA B N 1
ATOM 2443 C CA . ALA B 1 121 ? -3.084 -14.68 -8.062 1 98.88 121 ALA B CA 1
ATOM 2444 C C . ALA B 1 121 ? -4.293 -14.961 -8.953 1 98.88 121 ALA B C 1
ATOM 2446 O O . ALA B 1 121 ? -4.164 -15.039 -10.18 1 98.88 121 ALA B O 1
ATOM 2447 N N . PHE B 1 122 ? -5.43 -15.133 -8.359 1 98.81 122 PHE B N 1
ATOM 2448 C CA . PHE B 1 122 ? -6.695 -15.328 -9.062 1 98.81 122 PHE B CA 1
ATOM 2449 C C . PHE B 1 122 ? -7.863 -14.836 -8.219 1 98.81 122 PHE B C 1
ATOM 2451 O O . PHE B 1 122 ? -7.773 -14.789 -6.992 1 98.81 122 PHE B O 1
ATOM 2458 N N . PRO B 1 123 ? -8.938 -14.359 -8.906 1 98.69 123 PRO B N 1
ATOM 2459 C CA . PRO B 1 123 ? -10.141 -14.023 -8.133 1 98.69 123 PRO B CA 1
ATOM 2460 C C . PRO B 1 123 ? -10.648 -15.203 -7.305 1 98.69 123 PRO B C 1
ATOM 2462 O O . PRO B 1 123 ? -11.016 -16.234 -7.859 1 98.69 123 PRO B O 1
ATOM 2465 N N . THR B 1 124 ? -10.719 -15 -6.02 1 98.38 124 THR B N 1
ATOM 2466 C CA . THR B 1 124 ? -10.984 -16.078 -5.074 1 98.38 124 THR B CA 1
ATOM 2467 C C . THR B 1 124 ? -12.266 -16.812 -5.441 1 98.38 124 THR B C 1
ATOM 2469 O O . THR B 1 124 ? -12.328 -18.047 -5.359 1 98.38 124 THR B O 1
ATOM 2472 N N . LYS B 1 125 ? -13.227 -16.141 -5.891 1 98.06 125 LYS B N 1
ATOM 2473 C CA . LYS B 1 125 ? -14.562 -16.703 -6.07 1 98.06 125 LYS B CA 1
ATOM 2474 C C . LYS B 1 125 ? -14.68 -17.406 -7.422 1 98.06 125 LYS B C 1
ATOM 2476 O O . LYS B 1 125 ? -15.727 -17.969 -7.738 1 98.06 125 LYS B O 1
ATOM 2481 N N . ASP B 1 126 ? -13.648 -17.359 -8.211 1 98.31 126 ASP B N 1
ATOM 2482 C CA . ASP B 1 126 ? -13.68 -18 -9.516 1 98.31 126 ASP B CA 1
ATOM 2483 C C . ASP B 1 126 ? -13.375 -19.484 -9.406 1 98.31 126 ASP B C 1
ATOM 2485 O O . ASP B 1 126 ? -13.609 -20.25 -10.352 1 98.31 126 ASP B O 1
ATOM 2489 N N . TYR B 1 127 ? -12.844 -19.922 -8.234 1 97.62 127 TYR B N 1
ATOM 2490 C CA . TYR B 1 127 ? -12.391 -21.297 -8.102 1 97.62 127 TYR B CA 1
ATOM 2491 C C . TYR B 1 127 ? -12.695 -21.844 -6.707 1 97.62 127 TYR B C 1
ATOM 2493 O O . TYR B 1 127 ? -12.703 -21.094 -5.73 1 97.62 127 TYR B O 1
ATOM 2501 N N . ASN B 1 128 ? -12.953 -23.125 -6.691 1 96 128 ASN B N 1
ATOM 2502 C CA . ASN B 1 128 ? -12.969 -23.891 -5.453 1 96 128 ASN B CA 1
ATOM 2503 C C . ASN B 1 128 ? -11.734 -24.781 -5.324 1 96 128 ASN B C 1
ATOM 2505 O O . ASN B 1 128 ? -11.469 -25.609 -6.188 1 96 128 ASN B O 1
ATOM 2509 N N . ILE B 1 129 ? -11.031 -24.484 -4.32 1 93.19 129 ILE B N 1
ATOM 2510 C CA . ILE B 1 129 ? -9.82 -25.266 -4.074 1 93.19 129 ILE B CA 1
ATOM 2511 C C . ILE B 1 129 ? -10.062 -26.234 -2.926 1 93.19 129 ILE B C 1
ATOM 2513 O O . ILE B 1 129 ? -10.383 -25.828 -1.809 1 93.19 129 ILE B O 1
ATOM 2517 N N . SER B 1 130 ? -9.867 -27.5 -3.164 1 90.94 130 SER B N 1
ATOM 2518 C CA . SER B 1 130 ? -10.07 -28.516 -2.143 1 90.94 130 SER B CA 1
ATOM 2519 C C . SER B 1 130 ? -8.836 -28.672 -1.262 1 90.94 130 SER B C 1
ATOM 2521 O O . SER B 1 130 ? -7.75 -28.219 -1.621 1 90.94 130 SER B O 1
ATOM 2523 N N . PRO B 1 131 ? -8.938 -29.328 -0.188 1 86.06 131 PRO B N 1
ATOM 2524 C CA . PRO B 1 131 ? -7.789 -29.547 0.693 1 86.06 131 PRO B CA 1
ATOM 2525 C C . PRO B 1 131 ? -6.668 -30.344 0.016 1 86.06 131 PRO B C 1
ATOM 2527 O O . PRO B 1 131 ? -5.5 -30.203 0.387 1 86.06 131 PRO B O 1
ATOM 2530 N N . ASP B 1 132 ? -7.004 -31.188 -0.947 1 84.44 132 ASP B N 1
ATOM 2531 C CA . ASP B 1 132 ? -6.012 -31.969 -1.671 1 84.44 132 ASP B CA 1
ATOM 2532 C C . ASP B 1 132 ? -5.48 -31.203 -2.879 1 84.44 132 ASP B C 1
ATOM 2534 O O . ASP B 1 132 ? -4.918 -31.812 -3.801 1 84.44 132 ASP B O 1
ATOM 2538 N N . SER B 1 133 ? -5.738 -29.906 -2.977 1 83.56 133 SER B N 1
ATOM 2539 C CA . SER B 1 133 ? -5.188 -28.953 -3.941 1 83.56 133 SER B CA 1
ATOM 2540 C C . SER B 1 133 ? -5.812 -29.141 -5.32 1 83.56 133 SER B C 1
ATOM 2542 O O . SER B 1 133 ? -5.191 -28.828 -6.34 1 83.56 133 SER B O 1
ATOM 2544 N N . MET B 1 134 ? -6.973 -29.797 -5.293 1 90.38 134 MET B N 1
ATOM 2545 C CA . MET B 1 134 ? -7.723 -29.844 -6.543 1 90.38 134 MET B CA 1
ATOM 2546 C C . MET B 1 134 ? -8.414 -28.516 -6.812 1 90.38 134 MET B C 1
ATOM 2548 O O . MET B 1 134 ? -8.883 -27.844 -5.883 1 90.38 134 MET B O 1
ATOM 2552 N N . VAL B 1 135 ? -8.469 -28.156 -8.125 1 94.56 135 VAL B N 1
ATOM 2553 C CA . VAL B 1 135 ? -9.039 -26.875 -8.516 1 94.56 135 VAL B CA 1
ATOM 2554 C C . VAL B 1 135 ? -10.281 -27.094 -9.383 1 94.56 135 VAL B C 1
ATOM 2556 O O . VAL B 1 135 ? -10.219 -27.812 -10.391 1 94.56 135 VAL B O 1
ATOM 2559 N N . ALA B 1 136 ? -11.391 -26.5 -8.984 1 95.69 136 ALA B N 1
ATOM 2560 C CA . ALA B 1 136 ? -12.625 -26.531 -9.766 1 95.69 136 ALA B CA 1
ATOM 2561 C C . ALA B 1 136 ? -13.078 -25.109 -10.102 1 95.69 136 ALA B C 1
ATOM 2563 O O . ALA B 1 136 ? -13.188 -24.25 -9.219 1 95.69 136 ALA B O 1
ATOM 2564 N N . LYS B 1 137 ? -13.352 -24.891 -11.328 1 94.94 137 LYS B N 1
ATOM 2565 C CA . LYS B 1 137 ? -13.859 -23.578 -11.742 1 94.94 137 LYS B CA 1
ATOM 2566 C C . LYS B 1 137 ? -15.328 -23.422 -11.375 1 94.94 137 LYS B C 1
ATOM 2568 O O . LYS B 1 137 ? -16.125 -24.359 -11.508 1 94.94 137 LYS B O 1
ATOM 2573 N N . THR B 1 138 ? -15.594 -22.25 -10.906 1 96.38 138 THR B N 1
ATOM 2574 C CA . THR B 1 138 ? -17 -21.922 -10.688 1 96.38 138 THR B CA 1
ATOM 2575 C C . THR B 1 138 ? -17.656 -21.438 -11.977 1 96.38 138 THR B C 1
ATOM 2577 O O . THR B 1 138 ? -16.984 -21.312 -13 1 96.38 138 THR B O 1
ATOM 2580 N N . ALA B 1 139 ? -19.016 -21.25 -11.938 1 96.81 139 ALA B N 1
ATOM 2581 C CA . ALA B 1 139 ? -19.719 -20.703 -13.094 1 96.81 139 ALA B CA 1
ATOM 2582 C C . ALA B 1 139 ? -19.125 -19.344 -13.5 1 96.81 139 ALA B C 1
ATOM 2584 O O . ALA B 1 139 ? -18.734 -18.547 -12.641 1 96.81 139 ALA B O 1
ATOM 2585 N N . PRO B 1 140 ? -19.047 -19.188 -14.844 1 95.62 140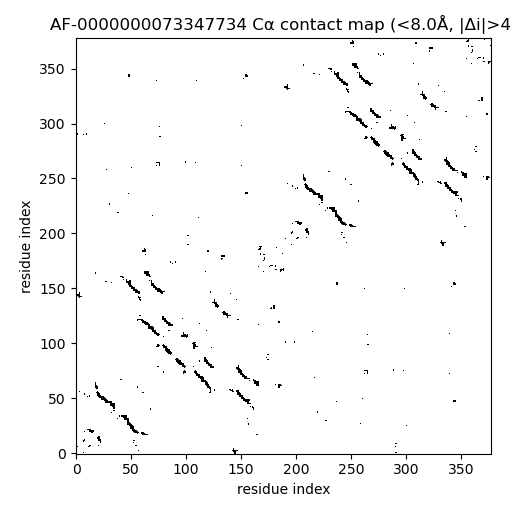 PRO B N 1
ATOM 2586 C CA . PRO B 1 140 ? -18.5 -17.891 -15.297 1 95.62 140 PRO B CA 1
ATOM 2587 C C . PRO B 1 140 ? -19.234 -16.703 -14.68 1 95.62 140 PRO B C 1
ATOM 2589 O O . PRO B 1 140 ? -20.453 -16.75 -14.5 1 95.62 140 PRO B O 1
ATOM 2592 N N . ARG B 1 141 ? -18.438 -15.719 -14.328 1 97.06 141 ARG B N 1
ATOM 2593 C CA . ARG B 1 141 ? -18.969 -14.5 -13.727 1 97.06 141 ARG B CA 1
ATOM 2594 C C . ARG B 1 141 ? -18.672 -13.281 -14.602 1 97.06 141 ARG B C 1
ATOM 2596 O O . ARG B 1 141 ? -17.766 -13.305 -15.43 1 97.06 141 ARG B O 1
ATOM 2603 N N . ASP B 1 142 ? -19.469 -12.188 -14.508 1 98.06 142 ASP B N 1
ATOM 2604 C CA . ASP B 1 142 ? -19.344 -10.977 -15.32 1 98.06 142 ASP B CA 1
ATOM 2605 C C . ASP B 1 142 ? -18.094 -10.195 -14.945 1 98.06 142 ASP B C 1
ATOM 2607 O O . ASP B 1 142 ? -18.031 -9.586 -13.875 1 98.06 142 ASP B O 1
ATOM 2611 N N . ALA B 1 143 ? -17.188 -10.102 -15.852 1 97.88 143 ALA B N 1
ATOM 2612 C CA . ALA B 1 143 ? -15.891 -9.477 -15.602 1 97.88 143 ALA B CA 1
ATOM 2613 C C . ALA B 1 143 ? -16.047 -7.977 -15.367 1 97.88 143 ALA B C 1
ATOM 2615 O O . ALA B 1 143 ? -15.141 -7.332 -14.82 1 97.88 143 ALA B O 1
ATOM 2616 N N . GLU B 1 144 ? -17.094 -7.383 -15.82 1 98.06 144 GLU B N 1
ATOM 2617 C CA . GLU B 1 144 ? -17.312 -5.953 -15.625 1 98.06 144 GLU B CA 1
ATOM 2618 C C . GLU B 1 144 ? -17.703 -5.648 -14.18 1 98.06 144 GLU B C 1
ATOM 2620 O O . GLU B 1 144 ? -17.359 -4.598 -13.641 1 98.06 144 GLU B O 1
ATOM 2625 N N . SER B 1 145 ? -18.359 -6.617 -13.539 1 97.94 145 SER B N 1
ATOM 2626 C CA . SER B 1 145 ? -18.906 -6.344 -12.211 1 97.94 145 SER B CA 1
ATOM 2627 C C . SER B 1 145 ? -18.125 -7.09 -11.133 1 97.94 145 SER B C 1
ATOM 2629 O O . SER B 1 145 ? -18.281 -6.809 -9.945 1 97.94 145 SER B O 1
ATOM 2631 N N . HIS B 1 146 ? -17.406 -8.109 -11.562 1 98.56 146 HIS B N 1
ATOM 2632 C CA . HIS B 1 146 ? -16.641 -8.914 -10.617 1 98.56 146 HIS B CA 1
ATOM 2633 C C . HIS B 1 146 ? -15.141 -8.781 -10.859 1 98.56 146 HIS B C 1
ATOM 2635 O O . HIS B 1 146 ? -14.625 -9.242 -11.883 1 98.56 146 HIS B O 1
ATOM 2641 N N . TYR B 1 147 ? -14.477 -8.078 -9.922 1 98.75 147 TYR B N 1
ATOM 2642 C CA . TYR B 1 147 ? -13.055 -7.785 -10.047 1 98.75 147 TYR B CA 1
ATOM 2643 C C . TYR B 1 147 ? -12.414 -7.605 -8.68 1 98.75 147 TYR B C 1
ATOM 2645 O O . TYR B 1 147 ? -13.109 -7.5 -7.664 1 98.75 147 TYR B O 1
ATOM 2653 N N . SER B 1 148 ? -11.164 -7.691 -8.656 1 98.75 148 SER B N 1
ATOM 2654 C CA . SER B 1 148 ? -10.352 -7.262 -7.523 1 98.75 148 SER B CA 1
ATOM 2655 C C . SER B 1 148 ? -9.43 -6.109 -7.91 1 98.75 148 SER B C 1
ATOM 2657 O O . SER B 1 148 ? -8.656 -6.215 -8.867 1 98.75 148 SER B O 1
ATOM 2659 N N . LEU B 1 149 ? -9.562 -4.992 -7.258 1 98.81 149 LEU B N 1
ATOM 2660 C CA . LEU B 1 149 ? -8.633 -3.879 -7.398 1 98.81 149 LEU B CA 1
ATOM 2661 C C . LEU B 1 149 ? -7.699 -3.789 -6.195 1 98.81 149 LEU B C 1
ATOM 2663 O O . LEU B 1 149 ? -8.156 -3.705 -5.055 1 98.81 149 LEU B O 1
ATOM 2667 N N . VAL B 1 150 ? -6.387 -3.867 -6.48 1 98.88 150 VAL B N 1
ATOM 2668 C CA . VAL B 1 150 ? -5.387 -3.848 -5.418 1 98.88 150 VAL B CA 1
ATOM 2669 C C . VAL B 1 150 ? -4.281 -2.854 -5.77 1 98.88 150 VAL B C 1
ATOM 2671 O O . VAL B 1 150 ? -4.219 -2.355 -6.895 1 98.88 150 VAL B O 1
ATOM 2674 N N . GLY B 1 151 ? -3.541 -2.471 -4.797 1 98.88 151 GLY B N 1
ATOM 2675 C CA . GLY B 1 151 ? -2.244 -1.838 -4.98 1 98.88 151 GLY B CA 1
ATOM 2676 C C . GLY B 1 151 ? -1.08 -2.771 -4.707 1 98.88 151 GLY B C 1
ATOM 2677 O O . GLY B 1 151 ? -1.213 -3.73 -3.941 1 98.88 151 GLY B O 1
ATOM 2678 N N . CYS B 1 152 ? 0.03 -2.49 -5.312 1 98.94 152 CYS B N 1
ATOM 2679 C CA . CYS B 1 152 ? 1.268 -3.203 -5.016 1 98.94 152 CYS B CA 1
ATOM 2680 C C . CYS B 1 152 ? 2.436 -2.234 -4.875 1 98.94 152 CYS B C 1
ATOM 2682 O O . CYS B 1 152 ? 2.574 -1.303 -5.668 1 98.94 152 CYS B O 1
ATOM 2684 N N . THR B 1 153 ? 3.195 -2.465 -3.854 1 98.94 153 THR B N 1
ATOM 2685 C CA . THR B 1 153 ? 4.402 -1.672 -3.652 1 98.94 153 THR B CA 1
ATOM 2686 C C . THR B 1 153 ? 5.637 -2.568 -3.609 1 98.94 153 THR B C 1
ATOM 2688 O O . THR B 1 153 ? 5.594 -3.67 -3.057 1 98.94 153 THR B O 1
ATOM 2691 N N . CYS B 1 154 ? 6.684 -2.078 -4.242 1 98.88 154 CYS B N 1
ATOM 2692 C CA . CYS B 1 154 ? 7.969 -2.77 -4.258 1 98.88 154 CYS B CA 1
ATOM 2693 C C . CYS B 1 154 ? 9.086 -1.846 -3.799 1 98.88 154 CYS B C 1
ATOM 2695 O O . CYS B 1 154 ? 9.117 -0.67 -4.168 1 98.88 154 CYS B O 1
ATOM 2697 N N . ALA B 1 155 ? 9.906 -2.346 -2.998 1 98.75 155 ALA B N 1
ATOM 2698 C CA . ALA B 1 155 ? 11.195 -1.761 -2.639 1 98.75 155 ALA B CA 1
ATOM 2699 C C . ALA B 1 155 ? 12.258 -2.844 -2.453 1 98.75 155 ALA B C 1
ATOM 2701 O O . ALA B 1 155 ? 12.047 -3.807 -1.713 1 98.75 155 ALA B O 1
ATOM 2702 N N . PRO B 1 156 ? 13.414 -2.75 -3.125 1 98.5 156 PRO B N 1
ATOM 2703 C CA . PRO B 1 156 ? 13.734 -1.785 -4.18 1 98.5 156 PRO B CA 1
ATOM 2704 C C . PRO B 1 156 ? 12.695 -1.772 -5.305 1 98.5 156 PRO B C 1
ATOM 2706 O O . PRO B 1 156 ? 11.852 -2.67 -5.383 1 98.5 156 PRO B O 1
ATOM 2709 N N . ALA B 1 157 ? 12.766 -0.749 -6.156 1 98.88 157 ALA B N 1
ATOM 2710 C CA . ALA B 1 157 ? 11.758 -0.518 -7.188 1 98.88 157 ALA B CA 1
ATOM 2711 C C . ALA B 1 157 ? 11.688 -1.691 -8.156 1 98.88 157 ALA B C 1
ATOM 2713 O O . ALA B 1 157 ? 12.719 -2.262 -8.531 1 98.88 157 ALA B O 1
ATOM 2714 N N . PHE B 1 158 ? 10.492 -1.965 -8.586 1 98.69 158 PHE B N 1
ATOM 2715 C CA . PHE B 1 158 ? 10.273 -2.979 -9.617 1 98.69 158 PHE B CA 1
ATOM 2716 C C . PHE B 1 158 ? 10.922 -2.564 -10.93 1 98.69 158 PHE B C 1
ATOM 2718 O O . PHE B 1 158 ? 10.852 -1.399 -11.328 1 98.69 158 PHE B O 1
ATOM 2725 N N . GLN B 1 159 ? 11.57 -3.531 -11.578 1 98.25 159 GLN B N 1
ATOM 2726 C CA . GLN B 1 159 ? 12.078 -3.396 -12.938 1 98.25 159 GLN B CA 1
ATOM 2727 C C . GLN B 1 159 ? 11.742 -4.633 -13.773 1 98.25 159 GLN B C 1
ATOM 2729 O O . GLN B 1 159 ? 12 -5.762 -13.344 1 98.25 159 GLN B O 1
ATOM 2734 N N . PHE B 1 160 ? 11.227 -4.418 -14.992 1 98 160 PHE B N 1
ATOM 2735 C CA . PHE B 1 160 ? 10.812 -5.531 -15.836 1 98 160 PHE B CA 1
ATOM 2736 C C . PHE B 1 160 ? 12.008 -6.41 -16.188 1 98 160 PHE B C 1
ATOM 2738 O O . PHE B 1 160 ? 11.852 -7.605 -16.453 1 98 160 PHE B O 1
ATOM 2745 N N . GLU B 1 161 ? 13.172 -5.848 -16.172 1 97.75 161 GLU B N 1
ATOM 2746 C CA . GLU B 1 161 ? 14.375 -6.613 -16.469 1 97.75 161 GLU B CA 1
ATOM 2747 C C . GLU B 1 161 ? 14.547 -7.777 -15.5 1 97.75 161 GLU B C 1
ATOM 2749 O O . GLU B 1 161 ? 15.211 -8.766 -15.82 1 97.75 161 GLU B O 1
ATOM 2754 N N . ASP B 1 162 ? 13.953 -7.66 -14.305 1 97.94 162 ASP B N 1
ATOM 2755 C CA . ASP B 1 162 ? 14.109 -8.672 -13.266 1 97.94 162 ASP B CA 1
ATOM 2756 C C . ASP B 1 162 ? 12.945 -9.656 -13.273 1 97.94 162 ASP B C 1
ATOM 2758 O O . ASP B 1 162 ? 12.969 -10.664 -12.57 1 97.94 162 ASP B O 1
ATOM 2762 N N . PHE B 1 163 ? 11.922 -9.32 -14.008 1 98.19 163 PHE B N 1
ATOM 2763 C CA . PHE B 1 163 ? 10.664 -10.047 -14.016 1 98.19 163 PHE B CA 1
ATOM 2764 C C . PHE B 1 163 ? 10.82 -11.383 -14.734 1 98.19 163 PHE B C 1
ATOM 2766 O O . PHE B 1 163 ? 11.258 -11.43 -15.891 1 98.19 163 PHE B O 1
ATOM 2773 N N . GLU B 1 164 ? 10.445 -12.477 -14.023 1 97.88 164 GLU B N 1
ATOM 2774 C CA . GLU B 1 164 ? 10.547 -13.812 -14.609 1 97.88 164 GLU B CA 1
ATOM 2775 C C . GLU B 1 164 ? 9.211 -14.547 -14.547 1 97.88 164 GLU B C 1
ATOM 2777 O O . GLU B 1 164 ? 8.711 -14.852 -13.469 1 97.88 164 GLU B O 1
ATOM 2782 N N . LEU B 1 165 ? 8.648 -14.883 -15.703 1 98 165 LEU B N 1
ATOM 2783 C CA . LEU B 1 165 ? 7.477 -15.742 -15.758 1 98 165 LEU B CA 1
ATOM 2784 C C . LEU B 1 165 ? 7.863 -17.203 -15.586 1 98 165 LEU B C 1
ATOM 2786 O O . LEU B 1 165 ? 8.875 -17.656 -16.141 1 98 165 LEU B O 1
ATOM 2790 N N . ALA B 1 166 ? 7.09 -17.875 -14.891 1 98.19 166 ALA B N 1
ATOM 2791 C CA . ALA B 1 166 ? 7.41 -19.281 -14.625 1 98.19 166 ALA B CA 1
ATOM 2792 C C . ALA B 1 166 ? 7.121 -20.141 -15.852 1 98.19 166 ALA B C 1
ATOM 2794 O O . ALA B 1 166 ? 6.148 -19.906 -16.578 1 98.19 166 ALA B O 1
ATOM 2795 N N . LYS B 1 167 ? 7.969 -21.141 -16.016 1 98 167 LYS B N 1
ATOM 2796 C CA . LYS B 1 167 ? 7.648 -22.234 -16.922 1 98 167 LYS B CA 1
ATOM 2797 C C . LYS B 1 167 ? 6.863 -23.328 -16.188 1 98 167 LYS B C 1
ATOM 2799 O O . LYS B 1 167 ? 7.273 -23.797 -15.125 1 98 167 LYS B O 1
ATOM 2804 N N . ARG B 1 168 ? 5.801 -23.703 -16.797 1 98.38 168 ARG B N 1
ATOM 2805 C CA . ARG B 1 168 ? 4.918 -24.688 -16.172 1 98.38 168 ARG B CA 1
ATOM 2806 C C . ARG B 1 168 ? 5.676 -25.953 -15.805 1 98.38 168 ARG B C 1
ATOM 2808 O O . ARG B 1 168 ? 5.605 -26.406 -14.664 1 98.38 168 ARG B O 1
ATOM 2815 N N . SER B 1 169 ? 6.441 -26.5 -16.734 1 98.44 169 SER B N 1
ATOM 2816 C CA . SER B 1 169 ? 7.152 -27.766 -16.516 1 98.44 169 SER B CA 1
ATOM 2817 C C . SER B 1 169 ? 8.156 -27.641 -15.375 1 98.44 169 SER B C 1
ATOM 2819 O O . SER B 1 169 ? 8.344 -28.578 -14.594 1 98.44 169 SER B O 1
ATOM 2821 N N . TYR B 1 170 ? 8.742 -26.516 -15.289 1 98.44 170 TYR B N 1
ATOM 2822 C CA . TYR B 1 170 ? 9.719 -26.266 -14.234 1 98.44 170 TYR B CA 1
ATOM 2823 C C . TYR B 1 170 ? 9.062 -26.328 -12.859 1 98.44 170 TYR B C 1
ATOM 2825 O O . TYR B 1 170 ? 9.547 -27.031 -11.969 1 98.44 170 TYR B O 1
ATOM 2833 N N . LEU B 1 171 ? 7.965 -25.625 -12.703 1 98.25 171 LEU B N 1
ATOM 2834 C CA . LEU B 1 171 ? 7.32 -25.562 -11.398 1 98.25 171 LEU B CA 1
ATOM 2835 C C . LEU B 1 171 ? 6.66 -26.891 -11.047 1 98.25 171 LEU B C 1
ATOM 2837 O O . LEU B 1 171 ? 6.656 -27.297 -9.883 1 98.25 171 LEU B O 1
ATOM 2841 N N . ILE B 1 172 ? 6.105 -27.578 -12.031 1 97.81 172 ILE B N 1
ATOM 2842 C CA . ILE B 1 172 ? 5.48 -28.875 -11.773 1 97.81 172 ILE B CA 1
ATOM 2843 C C . ILE B 1 172 ? 6.539 -29.875 -11.305 1 97.81 172 ILE B C 1
ATOM 2845 O O . ILE B 1 172 ? 6.281 -30.688 -10.422 1 97.81 172 ILE B O 1
ATOM 2849 N N . SER B 1 173 ? 7.691 -29.828 -11.844 1 98.06 173 SER B N 1
ATOM 2850 C CA . SER B 1 173 ? 8.766 -30.719 -11.43 1 98.06 173 SER B CA 1
ATOM 2851 C C . SER B 1 173 ? 9.164 -30.469 -9.977 1 98.06 173 SER B C 1
ATOM 2853 O O . SER B 1 173 ? 9.586 -31.391 -9.281 1 98.06 173 SER B O 1
ATOM 2855 N N . ARG B 1 174 ? 9.023 -29.266 -9.492 1 97.5 174 ARG B N 1
ATOM 2856 C CA . ARG B 1 174 ? 9.445 -28.891 -8.148 1 97.5 174 ARG B CA 1
ATOM 2857 C C . ARG B 1 174 ? 8.297 -29.062 -7.148 1 97.5 174 ARG B C 1
ATOM 2859 O O . ARG B 1 174 ? 8.531 -29.312 -5.965 1 97.5 174 ARG B O 1
ATOM 2866 N N . PHE B 1 175 ? 7.094 -28.875 -7.676 1 97.5 175 PHE B N 1
ATOM 2867 C CA . PHE B 1 175 ? 5.895 -28.969 -6.852 1 97.5 175 PHE B CA 1
ATOM 2868 C C . PHE B 1 175 ? 4.852 -29.859 -7.512 1 97.5 175 PHE B C 1
ATOM 2870 O O . PHE B 1 175 ? 3.74 -29.422 -7.805 1 97.5 175 PHE B O 1
ATOM 2877 N N . PRO B 1 176 ? 5.082 -31.141 -7.605 1 96.38 176 PRO B N 1
ATOM 2878 C CA . PRO B 1 176 ? 4.215 -32.031 -8.398 1 96.38 176 PRO B CA 1
ATOM 2879 C C . PRO B 1 176 ? 2.811 -32.156 -7.809 1 96.38 176 PRO B C 1
ATOM 2881 O O . PRO B 1 176 ? 1.839 -32.312 -8.547 1 96.38 176 PRO B O 1
ATOM 2884 N N . ASN B 1 177 ? 2.645 -32.031 -6.492 1 95.25 177 ASN B N 1
ATOM 2885 C CA . ASN B 1 177 ? 1.352 -32.188 -5.84 1 95.25 177 ASN B CA 1
ATOM 2886 C C . ASN B 1 177 ? 0.427 -31.016 -6.102 1 95.25 177 ASN B C 1
ATOM 2888 O O . ASN B 1 177 ? -0.765 -31.062 -5.793 1 95.25 177 ASN B O 1
ATOM 2892 N N . TYR B 1 178 ? 0.982 -29.984 -6.777 1 96.69 178 TYR B N 1
ATOM 2893 C CA . TYR B 1 178 ? 0.196 -28.781 -6.988 1 96.69 178 TYR B CA 1
ATOM 2894 C C . TYR B 1 178 ? 0.027 -28.484 -8.477 1 96.69 178 TYR B C 1
ATOM 2896 O O . TYR B 1 178 ? -0.142 -27.344 -8.875 1 96.69 178 TYR B O 1
ATOM 2904 N N . GLU B 1 179 ? 0.087 -29.469 -9.25 1 96.88 179 GLU B N 1
ATOM 2905 C CA . GLU B 1 179 ? 0.006 -29.359 -10.703 1 96.88 179 GLU B CA 1
ATOM 2906 C C . GLU B 1 179 ? -1.262 -28.625 -11.133 1 96.88 179 GLU B C 1
ATOM 2908 O O . GLU B 1 179 ? -1.216 -27.75 -12 1 96.88 179 GLU B O 1
ATOM 2913 N N . PRO B 1 180 ? -2.447 -28.906 -10.516 1 96.75 180 PRO B N 1
ATOM 2914 C CA . PRO B 1 180 ? -3.656 -28.219 -10.977 1 96.75 180 PRO B CA 1
ATOM 2915 C C . PRO B 1 180 ? -3.584 -26.703 -10.766 1 96.75 180 PRO B C 1
ATOM 2917 O O . PRO B 1 180 ? -3.975 -25.938 -11.648 1 96.75 180 PRO B O 1
ATOM 2920 N N . LEU B 1 181 ? -3.037 -26.281 -9.672 1 96.75 181 LEU B N 1
ATOM 2921 C CA . LEU B 1 181 ? -2.904 -24.859 -9.383 1 96.75 181 LEU B CA 1
ATOM 2922 C C . LEU B 1 181 ? -1.859 -24.219 -10.281 1 96.75 181 LEU B C 1
ATOM 2924 O O . LEU B 1 181 ? -2.07 -23.109 -10.797 1 96.75 181 LEU B O 1
ATOM 2928 N N . ILE B 1 182 ? -0.742 -24.938 -10.43 1 98 182 ILE B N 1
ATOM 2929 C CA . ILE B 1 182 ? 0.335 -24.422 -11.266 1 98 182 ILE B CA 1
ATOM 2930 C C . ILE B 1 182 ? -0.152 -24.281 -12.703 1 98 182 ILE B C 1
ATOM 2932 O O . ILE B 1 182 ? 0.112 -23.266 -13.359 1 98 182 ILE B O 1
ATOM 2936 N N . SER B 1 183 ? -0.912 -25.234 -13.195 1 97.56 183 SER B N 1
ATOM 2937 C CA . SER B 1 183 ? -1.416 -25.203 -14.562 1 97.56 183 SER B CA 1
ATOM 2938 C C . SER B 1 183 ? -2.402 -24.062 -14.758 1 97.56 183 SER B C 1
ATOM 2940 O O . SER B 1 183 ? -2.467 -23.469 -15.836 1 97.56 183 SER B O 1
ATOM 2942 N N . LEU B 1 184 ? -3.158 -23.797 -13.75 1 96.88 184 LEU B N 1
ATOM 2943 C CA . LEU B 1 184 ? -4.109 -22.688 -13.781 1 96.88 184 LEU B CA 1
ATOM 2944 C C . LEU B 1 184 ? -3.387 -21.359 -13.992 1 96.88 184 LEU B C 1
ATOM 2946 O O . LEU B 1 184 ? -3.895 -20.469 -14.68 1 96.88 184 LEU B O 1
ATOM 2950 N N . LEU B 1 185 ? -2.143 -21.234 -13.438 1 98.31 185 LEU B N 1
ATOM 2951 C CA . LEU B 1 185 ? -1.481 -19.938 -13.344 1 98.31 185 LEU B CA 1
ATOM 2952 C C . LEU B 1 185 ? -0.223 -19.906 -14.203 1 98.31 185 LEU B C 1
ATOM 2954 O O . LEU B 1 185 ? 0.714 -19.156 -13.914 1 98.31 185 LEU B O 1
ATOM 2958 N N . THR B 1 186 ? -0.114 -20.75 -15.109 1 98.44 186 THR B N 1
ATOM 2959 C CA . THR B 1 186 ? 0.972 -20.734 -16.078 1 98.44 186 THR B CA 1
ATOM 2960 C C . THR B 1 186 ? 0.436 -20.938 -17.5 1 98.44 186 THR B C 1
ATOM 2962 O O . THR B 1 186 ? -0.663 -21.469 -17.688 1 98.44 186 THR B O 1
ATOM 2965 N N . LEU B 1 187 ? 1.23 -20.484 -18.453 1 96.06 187 LEU B N 1
ATOM 2966 C CA . LEU B 1 187 ? 0.879 -20.703 -19.859 1 96.06 187 LEU B CA 1
ATOM 2967 C C . LEU B 1 187 ? 1.266 -22.109 -20.297 1 96.06 187 LEU B C 1
ATOM 2969 O O . LEU B 1 187 ? 2.266 -22.656 -19.828 1 96.06 187 LEU B O 1
ATOM 2973 N N . PRO B 1 188 ? 0.449 -22.656 -21.219 1 92.62 188 PRO B N 1
ATOM 2974 C CA . PRO B 1 188 ? 0.857 -23.953 -21.766 1 92.62 188 PRO B CA 1
ATOM 2975 C C . PRO B 1 188 ? 2.156 -23.875 -22.562 1 92.62 188 PRO B C 1
ATOM 2977 O O . PRO B 1 188 ? 2.424 -22.859 -23.219 1 92.62 188 PRO B O 1
ATOM 2980 N N . GLU B 1 189 ? 2.961 -24.891 -22.391 1 91.19 189 GLU B N 1
ATOM 2981 C CA . GLU B 1 189 ? 4.223 -24.969 -23.125 1 91.19 189 GLU B CA 1
ATOM 2982 C C . GLU B 1 189 ? 4.086 -25.812 -24.391 1 91.19 189 GLU B C 1
ATOM 2984 O O . GLU B 1 189 ? 3.324 -26.781 -24.406 1 91.19 189 GLU B O 1
#

Foldseek 3Di:
DAWPVRCCVVQVWDADPQKFTKDWDDFAQVDKDACVNDPVLDDGIGTFKTKMKTKHFAPMKRAWKAFQWKKKKAWDDFAKKWKWWQDLVVRDIDIAIADDCCPVPVHHRMDIDHHGITMMMHRPQQWDADPLQDIDGDPGDDRGRHMTMMMMMTGVYDDVVSMGGDDLVVVCVSNVSNSNVNPVRHDDD/DAWPVRCCVVQVWDADPQKFTKDWDDFAQVDKDACVNDPVLDDGIGTFKTKMKTKHFAPMKRAWKAFQWKKKKAWDDFAKKWKWWQDLVVRDIDIAIADDCCPVPVHHRMDIDHHGITMMMHRPQQWDADPLQDIDGDPGDDRGRHMTMMMMMTGVYDDVVSMGGDDLVVVCVRNVSNSNVNPVRHDDD

Secondary structure (DSSP, 8-state):
---HHHHHHHTT-EE-TTSSEEEEEEEEEEEEE-GGGS-TT--S-EEEEEEEEEEEETT--EEEEE-SSEEEEEEEEES-EEEEEE-TTT--EEEEEESS-SSSS--BSEEEEPTT-EEEEEEGGGEEE-TT--EEEPPP--TTT-EEEEEEEEESPP-GGG-EEPPHHHHHHH-GGGHHHHHHTS---/---HHHHHHHTT-EE-TTSSEEEEEEEEEEEEE-GGGS-TT--S-EEEEEEEEEEEETT--EEEEE-SSEEEEEEEEES-EEEEEE-TTT--EEEEEESS-SSSS--BSEEEEPTT-EEEEEEGGGEEE-TT--EEEPSP--TTT-EEEEEEEEESPP-GGG-EEPPHHHHHHH-GGGHHHHHHTS---

InterPro domains:
  IPR009327 Cupin domain of unknown function DUF985 [PF06172] (6-166)
  IPR009327 Cupin domain of unknown function DUF985 [cd06121] (5-181)
  IPR011051 RmlC-like cupin domain superfamily [SSF51182] (2-187)
  IPR014710 RmlC-like jelly roll fold [G3DSA:2.60.120.10] (2-187)
  IPR039935 Uncharacterized protein YML079W-like [PTHR33387] (2-188)

Organism: Populus trichocarpa (NCBI:txid3694)

pLDDT: mean 97.17, std 2.72, range [81.69, 98.94]

Radius of gyration: 21.29 Å; Cα contacts (8 Å, |Δi|>4): 964; chains: 2; bounding box: 48×64×46 Å

Nearest PDB structures (foldseek):
  3loi-assembly1_A  TM=9.213E-01  e=1.222E-16  Branchiostoma belcheri tsingtauense
  1yud-assembly5_I  TM=9.169E-01  e=1.154E-16  Shewanella oneidensis MR-1
  3m3i-assembly3_F  TM=8.504E-01  e=1.449E-16  Leishmania major
  1znp-assembly4_D  TM=9.098E-01  e=8.936E-14  Agrobacterium fabrum str. C58
  6orm-assembly1_A  TM=7.269E-01  e=8.936E-06  Thevetia peruviana

Solvent-accessible surface area (backbone atoms only — not comparable to full-atom values): 19748 Å² total; per-residue (Å²): 130,83,36,42,67,55,47,36,59,75,61,61,41,39,81,37,96,48,41,40,28,28,31,79,77,45,69,41,69,90,46,72,44,50,31,89,80,42,65,82,68,43,79,55,63,34,34,31,21,29,32,28,44,38,36,37,35,39,97,41,44,31,34,30,25,32,38,63,37,35,39,38,40,33,35,53,46,79,47,43,35,29,36,42,36,45,31,78,90,79,68,48,73,46,80,44,51,32,21,86,43,52,78,82,74,57,22,32,48,62,51,70,48,61,52,64,30,35,32,27,36,36,42,42,82,50,46,48,72,45,94,80,43,44,72,42,75,46,80,89,64,60,38,49,79,35,31,25,36,30,34,40,36,24,39,52,27,77,53,74,90,44,56,40,73,54,54,43,69,62,50,32,74,76,40,60,80,39,39,57,55,47,55,73,31,30,64,89,128,130,83,36,42,67,55,48,35,59,76,60,61,42,40,81,37,95,47,41,40,28,27,32,80,76,44,70,42,70,91,45,71,43,51,30,88,80,43,65,84,68,43,80,56,64,34,35,31,22,29,34,30,44,36,37,36,32,39,96,42,45,31,34,28,25,31,36,62,38,35,39,36,39,33,35,54,46,79,47,43,32,30,36,41,36,46,31,79,90,78,66,47,72,45,79,44,51,32,22,87,43,52,78,82,74,59,21,31,48,63,50,70,48,60,52,63,30,34,32,27,34,36,43,41,81,48,46,48,71,47,96,81,43,45,70,42,76,46,80,90,63,59,38,49,82,35,31,26,36,30,36,39,37,24,40,50,27,78,52,74,90,43,56,39,73,56,53,43,69,61,51,31,72,76,39,59,80,38,39,57,55,47,56,73,31,31,65,90,129